Protein AF-A0A3G1KWR3-F1 (afdb_monomer_lite)

Structure (mmCIF, N/CA/C/O backbone):
data_AF-A0A3G1KWR3-F1
#
_entry.id   AF-A0A3G1KWR3-F1
#
loop_
_atom_site.group_PDB
_atom_site.id
_atom_site.type_symbol
_atom_site.label_atom_id
_atom_site.label_alt_id
_atom_site.label_comp_id
_atom_site.label_asym_id
_atom_site.label_entity_id
_atom_site.label_seq_id
_atom_site.pdbx_PDB_ins_code
_atom_site.Cartn_x
_atom_site.Cartn_y
_atom_site.Cartn_z
_atom_site.occupancy
_atom_site.B_iso_or_equiv
_atom_site.auth_seq_id
_atom_site.auth_comp_id
_atom_site.auth_asym_id
_atom_site.auth_atom_id
_atom_site.pdbx_PDB_model_num
ATOM 1 N N . MET A 1 1 ? -18.107 -14.202 -26.635 1.00 48.69 1 MET A N 1
ATOM 2 C CA . MET A 1 1 ? -17.706 -13.719 -25.295 1.00 48.69 1 MET A CA 1
ATOM 3 C C . MET A 1 1 ? -16.213 -13.973 -25.150 1.00 48.69 1 MET A C 1
ATOM 5 O O . MET A 1 1 ? -15.773 -14.964 -25.726 1.00 48.69 1 MET A O 1
ATOM 9 N N . PRO A 1 2 ? -15.434 -13.102 -24.487 1.00 59.47 2 PRO A N 1
ATOM 10 C CA . PRO A 1 2 ? -13.998 -13.319 -24.321 1.00 59.47 2 PRO A CA 1
ATOM 11 C C . PRO A 1 2 ? -13.762 -14.630 -23.560 1.00 59.47 2 PRO A C 1
ATOM 13 O O . PRO A 1 2 ? -14.454 -14.904 -22.580 1.00 59.47 2 PRO A O 1
ATOM 16 N N . ASN A 1 3 ? -12.827 -15.462 -24.021 1.00 69.94 3 ASN A N 1
ATOM 17 C CA . ASN A 1 3 ? -12.466 -16.684 -23.312 1.00 69.94 3 ASN A CA 1
ATOM 18 C C . ASN A 1 3 ? -11.547 -16.328 -22.136 1.00 69.94 3 ASN A C 1
ATOM 20 O O . ASN A 1 3 ? -10.345 -16.163 -22.312 1.00 69.94 3 ASN A O 1
ATOM 24 N N . HIS A 1 4 ? -12.113 -16.209 -20.935 1.00 76.38 4 HIS A N 1
ATOM 25 C CA . HIS A 1 4 ? -11.345 -15.863 -19.734 1.00 76.38 4 HIS A CA 1
ATOM 26 C C . HIS A 1 4 ? -10.361 -16.970 -19.315 1.00 76.38 4 HIS A C 1
ATOM 28 O O . HIS A 1 4 ? -9.487 -16.707 -18.498 1.00 76.38 4 HIS A O 1
ATOM 34 N N . ALA A 1 5 ? -10.474 -18.183 -19.877 1.00 77.25 5 ALA A N 1
ATOM 35 C CA . ALA A 1 5 ? -9.588 -19.305 -19.571 1.00 77.25 5 ALA A CA 1
ATOM 36 C C . ALA A 1 5 ? -8.274 -19.315 -20.373 1.00 77.25 5 ALA A C 1
ATOM 38 O O . ALA A 1 5 ? -7.360 -20.060 -20.036 1.00 77.25 5 ALA A O 1
ATOM 39 N N . ALA A 1 6 ? -8.171 -18.514 -21.437 1.00 83.12 6 ALA A N 1
ATOM 40 C CA . ALA A 1 6 ? -6.969 -18.428 -22.263 1.00 83.12 6 ALA A CA 1
ATOM 41 C C . ALA A 1 6 ? -6.861 -17.032 -22.884 1.00 83.12 6 ALA A C 1
ATOM 43 O O . ALA A 1 6 ? -7.106 -16.838 -24.072 1.00 83.12 6 ALA A O 1
ATOM 44 N N . VAL A 1 7 ? -6.538 -16.044 -22.053 1.00 87.62 7 VAL A N 1
ATOM 45 C CA . VAL A 1 7 ? -6.366 -14.655 -22.486 1.00 87.62 7 VAL A CA 1
ATOM 46 C C . VAL A 1 7 ? -4.967 -14.460 -23.055 1.00 87.62 7 VAL A C 1
ATOM 48 O O . VAL A 1 7 ? -3.980 -14.894 -22.460 1.00 87.62 7 VAL A O 1
ATOM 51 N N . LYS A 1 8 ? -4.882 -13.785 -24.203 1.00 90.62 8 LYS A N 1
ATOM 52 C CA . LYS A 1 8 ? -3.642 -13.560 -24.944 1.00 90.62 8 LYS A CA 1
ATOM 53 C C . LYS A 1 8 ? -3.544 -12.103 -25.420 1.00 90.62 8 LYS A C 1
ATOM 55 O O . LYS A 1 8 ? -4.587 -11.499 -25.680 1.00 90.62 8 LYS A O 1
ATOM 60 N N . PRO A 1 9 ? -2.335 -11.517 -25.532 1.00 88.62 9 PRO A N 1
ATOM 61 C CA . PRO A 1 9 ? -2.172 -10.191 -26.122 1.00 88.62 9 PRO A CA 1
ATOM 62 C C . PRO A 1 9 ? -2.720 -10.108 -27.552 1.00 88.62 9 PRO A C 1
ATOM 64 O O . PRO A 1 9 ? -2.692 -11.095 -28.287 1.00 88.62 9 PRO A O 1
ATOM 67 N N . TYR A 1 10 ? -3.2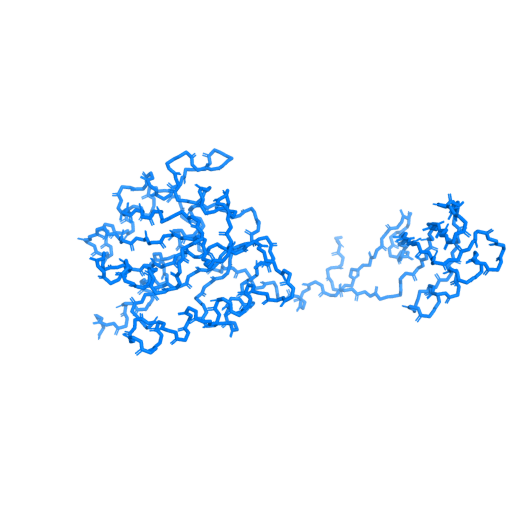09 -8.924 -27.916 1.00 88.81 10 TYR A N 1
ATOM 68 C CA . TYR A 1 10 ? -3.853 -8.622 -29.193 1.00 88.81 10 TYR A CA 1
ATOM 69 C C . TYR A 1 10 ? -3.135 -7.447 -29.866 1.00 88.81 10 TYR A C 1
ATOM 71 O O . TYR A 1 10 ? -2.958 -6.403 -29.232 1.00 88.81 10 TYR A O 1
ATOM 79 N N . GLY A 1 11 ? -2.768 -7.604 -31.139 1.00 85.50 11 GLY A N 1
ATOM 80 C CA . GLY A 1 11 ? -2.323 -6.511 -32.009 1.00 85.50 11 GLY A CA 1
ATOM 81 C C . GLY A 1 11 ? -3.384 -6.121 -33.033 1.00 85.50 11 GLY A C 1
ATOM 82 O O . GLY A 1 11 ? -3.973 -5.048 -32.936 1.00 85.50 11 GLY A O 1
ATOM 83 N N . ASP A 1 12 ? -3.634 -7.017 -33.988 1.00 82.38 12 ASP A N 1
ATOM 84 C CA . ASP A 1 12 ? -4.498 -6.791 -35.155 1.00 82.38 12 ASP A CA 1
ATOM 85 C C . ASP A 1 12 ? -5.570 -7.879 -35.324 1.00 82.38 12 ASP A C 1
ATOM 87 O O . ASP A 1 12 ? -6.648 -7.620 -35.859 1.00 82.38 12 ASP A O 1
ATOM 91 N N . THR A 1 13 ? -5.287 -9.118 -34.907 1.00 84.25 13 THR A N 1
ATOM 92 C CA . THR A 1 13 ? -6.213 -10.258 -35.009 1.00 84.25 13 THR A CA 1
ATOM 93 C C . THR A 1 13 ? -6.407 -10.911 -33.645 1.00 84.25 13 THR A C 1
ATOM 95 O O . THR A 1 13 ? -5.480 -10.994 -32.844 1.00 84.25 13 THR A O 1
ATOM 98 N N . MET A 1 14 ? -7.623 -11.394 -33.370 1.00 82.19 14 MET A N 1
ATOM 99 C CA . MET A 1 14 ? -7.920 -12.108 -32.125 1.00 82.19 14 MET A CA 1
ATOM 100 C C . MET A 1 14 ? -6.918 -13.256 -31.909 1.00 82.19 14 MET A C 1
ATOM 102 O O . MET A 1 14 ? -6.689 -14.050 -32.821 1.00 82.19 14 MET A O 1
ATOM 106 N N . ASP A 1 15 ? -6.330 -13.320 -30.713 1.00 82.19 15 ASP A N 1
ATOM 107 C CA . ASP A 1 15 ? -5.348 -14.328 -30.278 1.00 82.19 15 ASP A CA 1
ATOM 108 C C . ASP A 1 15 ? -4.018 -14.368 -31.068 1.00 82.19 15 ASP A C 1
ATOM 110 O O . ASP A 1 15 ? -3.256 -15.342 -30.982 1.00 82.19 15 ASP A O 1
ATOM 114 N N . ASP A 1 16 ? -3.676 -13.294 -31.793 1.00 87.81 16 ASP A N 1
ATOM 115 C CA . ASP A 1 16 ? -2.405 -13.191 -32.527 1.00 87.81 16 ASP A CA 1
ATOM 116 C C . ASP A 1 16 ? -1.160 -13.167 -31.619 1.00 87.81 16 ASP A C 1
ATOM 118 O O . ASP A 1 16 ? -0.061 -13.514 -32.063 1.00 87.81 16 ASP A O 1
ATOM 122 N N . GLY A 1 17 ? -1.328 -12.841 -30.332 1.00 91.25 17 GLY A N 1
ATOM 123 C CA . GLY A 1 17 ? -0.253 -12.794 -29.348 1.00 91.25 17 GLY A CA 1
ATOM 124 C C . GLY A 1 17 ? 0.689 -11.614 -29.516 1.00 91.25 17 GLY A C 1
ATOM 125 O O . GLY A 1 17 ? 1.759 -11.627 -28.909 1.00 91.25 17 GLY A O 1
ATOM 126 N N . MET A 1 18 ? 0.346 -10.627 -30.339 1.00 95.31 18 MET A N 1
ATOM 127 C CA . MET A 1 18 ? 1.258 -9.544 -30.665 1.00 95.31 18 MET A CA 1
ATOM 128 C C . MET A 1 18 ? 1.501 -8.651 -29.444 1.00 95.31 18 MET A C 1
ATOM 130 O O . MET A 1 18 ? 0.569 -8.193 -28.785 1.00 95.31 18 MET A O 1
ATOM 134 N N . ILE A 1 19 ? 2.773 -8.394 -29.149 1.00 95.06 19 ILE A N 1
ATOM 135 C CA . ILE A 1 19 ? 3.209 -7.489 -28.087 1.00 95.06 19 ILE A CA 1
ATOM 136 C C . ILE A 1 19 ? 4.271 -6.528 -28.606 1.00 95.06 19 ILE A C 1
ATOM 138 O O . ILE A 1 19 ? 5.086 -6.875 -29.462 1.00 95.06 19 ILE A O 1
ATOM 142 N N . GLN A 1 20 ? 4.285 -5.326 -28.037 1.00 96.06 20 GLN A N 1
ATOM 143 C CA . GLN A 1 20 ? 5.346 -4.350 -28.234 1.00 96.06 20 GLN A CA 1
ATOM 144 C C . GLN A 1 20 ? 6.229 -4.314 -26.989 1.00 96.06 20 GLN A C 1
ATOM 146 O O . GLN A 1 20 ? 5.745 -4.098 -25.878 1.00 96.06 20 GLN A O 1
ATOM 151 N N . ILE A 1 21 ? 7.536 -4.455 -27.179 1.00 96.19 21 ILE A N 1
ATOM 152 C CA . ILE A 1 21 ? 8.529 -4.316 -26.117 1.00 96.19 21 ILE A CA 1
ATOM 153 C C . ILE A 1 21 ? 9.508 -3.227 -26.523 1.00 96.19 21 ILE A C 1
ATOM 155 O O . ILE A 1 21 ? 10.015 -3.221 -27.644 1.00 96.19 21 ILE A O 1
ATOM 159 N N . SER A 1 22 ? 9.799 -2.315 -25.601 1.00 97.19 22 SER A N 1
ATOM 160 C CA . SER A 1 22 ? 10.841 -1.315 -25.794 1.00 97.19 22 SER A CA 1
ATOM 161 C C . SER A 1 22 ? 11.898 -1.392 -24.707 1.00 97.19 22 SER A C 1
ATOM 163 O O . SER A 1 22 ? 11.559 -1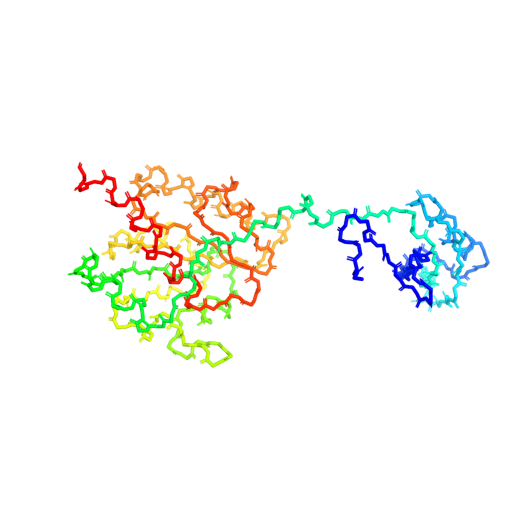.555 -23.535 1.00 97.19 22 SER A O 1
ATOM 165 N N . PHE A 1 23 ? 13.162 -1.249 -25.084 1.00 97.81 23 PHE A N 1
ATOM 166 C CA . PHE A 1 23 ? 14.290 -1.331 -24.159 1.00 97.81 23 PHE A CA 1
ATOM 167 C C . PHE A 1 23 ? 15.529 -0.640 -24.729 1.00 97.81 23 PHE A C 1
ATOM 169 O O . PHE A 1 23 ? 15.617 -0.369 -25.926 1.00 97.81 23 PHE A O 1
ATOM 176 N N . THR A 1 24 ? 16.505 -0.395 -23.859 1.00 97.62 24 THR A N 1
ATOM 177 C CA . THR A 1 24 ? 17.804 0.184 -24.213 1.00 97.62 24 THR A CA 1
ATOM 178 C C . THR A 1 24 ? 18.902 -0.849 -23.993 1.00 97.62 24 THR A C 1
ATOM 180 O O . THR A 1 24 ? 18.896 -1.556 -22.985 1.00 97.62 24 THR A O 1
ATOM 183 N N . LEU A 1 25 ? 19.862 -0.924 -24.914 1.00 97.12 25 LEU A N 1
ATOM 184 C CA . LEU A 1 25 ? 21.090 -1.695 -24.741 1.00 97.12 25 LEU A CA 1
ATOM 185 C C . LEU A 1 25 ? 22.279 -0.747 -24.517 1.00 97.12 25 LEU A C 1
ATOM 187 O O . LEU A 1 25 ? 22.362 0.279 -25.196 1.00 97.12 25 LEU A O 1
ATOM 191 N N . PRO A 1 26 ? 23.218 -1.084 -23.612 1.00 96.62 26 PRO A N 1
ATOM 192 C CA . PRO A 1 26 ? 24.439 -0.313 -23.372 1.00 96.62 26 PRO A CA 1
ATOM 193 C C . PRO A 1 26 ? 25.494 -0.594 -24.456 1.00 96.62 26 PRO A C 1
ATOM 195 O O . PRO A 1 26 ? 26.611 -1.020 -24.168 1.00 96.62 26 PRO A O 1
ATOM 198 N N . VAL A 1 27 ? 25.103 -0.431 -25.721 1.00 96.00 27 VAL A N 1
ATOM 199 C CA . VAL A 1 27 ? 25.975 -0.537 -26.894 1.00 96.00 27 VAL A CA 1
ATOM 200 C C . VAL A 1 27 ? 25.618 0.553 -27.913 1.00 96.00 27 VAL A C 1
ATOM 202 O O . VAL A 1 27 ? 24.443 0.930 -27.992 1.00 96.00 27 VAL A O 1
ATOM 205 N N . PRO A 1 28 ? 26.581 1.021 -28.731 1.00 97.00 28 PRO A N 1
ATOM 206 C CA . PRO A 1 28 ? 26.299 1.943 -29.829 1.00 97.00 28 PRO A CA 1
ATOM 207 C C . PRO A 1 28 ? 25.311 1.346 -30.840 1.00 97.00 28 PRO A C 1
ATOM 209 O O . PRO A 1 28 ? 25.303 0.130 -31.083 1.00 97.00 28 PRO A O 1
ATOM 212 N N . LEU A 1 29 ? 24.512 2.203 -31.479 1.00 97.12 29 LEU A N 1
ATOM 213 C CA . LEU A 1 29 ? 23.570 1.770 -32.507 1.00 97.12 29 LEU A CA 1
ATOM 214 C C . LEU A 1 29 ? 24.308 1.240 -33.747 1.00 97.12 29 LEU A C 1
ATOM 216 O O . LEU A 1 29 ? 25.069 1.938 -34.410 1.00 97.12 29 LEU A O 1
ATOM 220 N N . SER A 1 30 ? 24.046 -0.015 -34.096 1.00 96.25 30 SER A N 1
ATOM 221 C CA . SER A 1 30 ? 24.621 -0.701 -35.248 1.00 96.25 30 SER A CA 1
ATOM 222 C C . SER A 1 30 ? 23.686 -1.802 -35.756 1.00 96.25 30 SER A C 1
ATOM 224 O O . SER A 1 30 ? 22.696 -2.164 -35.120 1.00 96.25 30 SER A O 1
ATOM 226 N N . ASN A 1 31 ? 24.002 -2.396 -36.907 1.00 96.88 31 ASN A N 1
ATOM 227 C CA . ASN A 1 31 ? 23.263 -3.576 -37.374 1.00 96.88 31 ASN A CA 1
ATOM 228 C C . ASN A 1 31 ? 23.446 -4.775 -36.429 1.00 96.88 31 ASN A C 1
ATOM 230 O O . ASN A 1 31 ? 22.510 -5.546 -36.233 1.00 96.88 31 ASN A O 1
ATOM 234 N N . ALA A 1 32 ? 24.620 -4.900 -35.800 1.00 97.00 32 ALA A N 1
ATOM 235 C CA . ALA A 1 32 ? 24.883 -5.949 -34.822 1.00 97.00 32 ALA A CA 1
ATOM 236 C C . ALA A 1 32 ? 24.037 -5.768 -33.555 1.00 97.00 32 ALA A C 1
ATOM 238 O O . ALA A 1 32 ? 23.509 -6.743 -33.030 1.00 97.00 32 ALA A O 1
ATOM 239 N N . SER A 1 33 ? 23.857 -4.532 -33.084 1.00 96.62 33 SER A N 1
ATOM 240 C CA . SER A 1 33 ? 23.034 -4.256 -31.905 1.00 96.62 33 SER A CA 1
ATOM 241 C C . SER A 1 33 ? 21.534 -4.414 -32.186 1.00 96.62 33 SER A C 1
ATOM 243 O O . SER A 1 33 ? 20.824 -4.941 -31.333 1.00 96.62 33 SER A O 1
ATOM 245 N N . LYS A 1 34 ? 21.059 -4.079 -33.398 1.00 97.44 34 LYS A N 1
ATOM 246 C CA . LYS A 1 34 ? 19.691 -4.403 -33.859 1.00 97.44 34 LYS A CA 1
ATOM 247 C C . LYS A 1 34 ? 19.440 -5.913 -33.877 1.00 97.44 34 LYS A C 1
ATOM 249 O O . LYS A 1 34 ? 18.427 -6.379 -33.363 1.00 97.44 34 LYS A O 1
ATOM 254 N N . GLU A 1 35 ? 20.372 -6.689 -34.426 1.00 97.81 35 GLU A N 1
ATOM 255 C CA . GLU A 1 35 ? 20.271 -8.153 -34.413 1.00 97.81 35 GLU A CA 1
ATOM 256 C C . GLU A 1 35 ? 20.370 -8.715 -32.986 1.00 97.81 35 GLU A C 1
ATOM 258 O O . GLU A 1 35 ? 19.629 -9.627 -32.627 1.00 97.81 35 GLU A O 1
ATOM 263 N N . GLY A 1 36 ? 21.212 -8.128 -32.134 1.00 97.62 36 GLY A N 1
ATOM 264 C CA . GLY A 1 36 ? 21.290 -8.460 -30.712 1.00 97.62 36 GLY A CA 1
ATOM 265 C C . GLY A 1 36 ? 19.965 -8.230 -29.979 1.00 97.62 36 GLY A C 1
ATOM 266 O O . GLY A 1 36 ? 19.515 -9.111 -29.249 1.00 97.62 36 GLY A O 1
ATOM 267 N N . ALA A 1 37 ? 19.301 -7.097 -30.226 1.00 97.44 37 ALA A N 1
ATOM 268 C CA . ALA A 1 37 ? 17.971 -6.790 -29.701 1.00 97.44 37 ALA A CA 1
ATOM 269 C C . ALA A 1 37 ? 16.932 -7.835 -30.147 1.00 97.44 37 ALA A C 1
ATOM 271 O O . ALA A 1 37 ? 16.161 -8.339 -29.328 1.00 97.44 37 ALA A O 1
ATOM 272 N N . ARG A 1 38 ? 16.964 -8.236 -31.424 1.00 97.94 38 ARG A N 1
ATOM 273 C CA . ARG A 1 38 ? 16.101 -9.293 -31.969 1.00 97.94 38 ARG A CA 1
ATOM 274 C C . ARG A 1 38 ? 16.358 -10.654 -31.308 1.00 97.94 38 ARG A C 1
ATOM 276 O O . ARG A 1 38 ? 15.417 -11.328 -30.892 1.00 97.94 38 ARG A O 1
ATOM 283 N N . GLN A 1 39 ? 17.621 -11.062 -31.181 1.00 97.50 39 GLN A N 1
ATOM 284 C CA . GLN A 1 39 ? 17.995 -12.330 -30.543 1.00 97.50 39 GLN A CA 1
ATOM 285 C C . GLN A 1 39 ? 17.682 -12.355 -29.048 1.00 97.50 39 GLN A C 1
ATOM 287 O O . GLN A 1 39 ? 17.354 -13.413 -28.513 1.00 97.50 39 GLN A O 1
ATOM 292 N N . LEU A 1 40 ? 17.763 -11.211 -28.367 1.00 97.44 40 LEU A N 1
ATOM 293 C CA . LEU A 1 40 ? 17.359 -11.101 -26.971 1.00 97.44 40 LEU A CA 1
ATOM 294 C C . LEU A 1 40 ? 15.876 -11.452 -26.807 1.00 97.44 40 LEU A C 1
ATOM 296 O O . LEU A 1 40 ? 15.545 -12.227 -25.917 1.00 97.44 40 LEU A O 1
ATOM 300 N N . MET A 1 41 ? 15.004 -10.972 -27.698 1.00 97.25 41 MET A N 1
ATOM 301 C CA . MET A 1 41 ? 13.577 -11.320 -27.657 1.00 97.25 41 MET A CA 1
ATOM 302 C C . MET A 1 41 ? 13.333 -12.817 -27.882 1.00 97.25 41 MET A C 1
ATOM 304 O O . MET A 1 41 ? 12.527 -13.410 -27.169 1.00 97.25 41 MET A O 1
ATOM 308 N N . LEU A 1 42 ? 14.081 -13.458 -28.792 1.00 96.44 42 LEU A N 1
ATOM 309 C CA . LEU A 1 42 ? 14.024 -14.919 -28.957 1.00 96.44 42 LEU A CA 1
ATOM 310 C C . LEU A 1 42 ? 14.416 -15.654 -27.667 1.00 96.44 42 LEU A C 1
ATOM 312 O O . LEU A 1 42 ? 13.776 -16.632 -27.290 1.00 96.44 42 LEU A O 1
ATOM 316 N N . LYS A 1 43 ? 15.456 -15.180 -26.969 1.00 96.44 43 LYS A N 1
ATOM 317 C CA . LYS A 1 43 ? 15.901 -15.754 -25.687 1.00 96.44 43 LYS A CA 1
ATOM 318 C C . LYS A 1 43 ? 14.894 -15.550 -24.554 1.00 96.44 43 LYS A C 1
ATOM 320 O O . LYS A 1 43 ? 14.890 -16.345 -23.622 1.00 96.44 43 LYS A O 1
ATOM 325 N N . LEU A 1 44 ? 14.041 -14.529 -24.645 1.00 94.69 44 LEU A N 1
ATO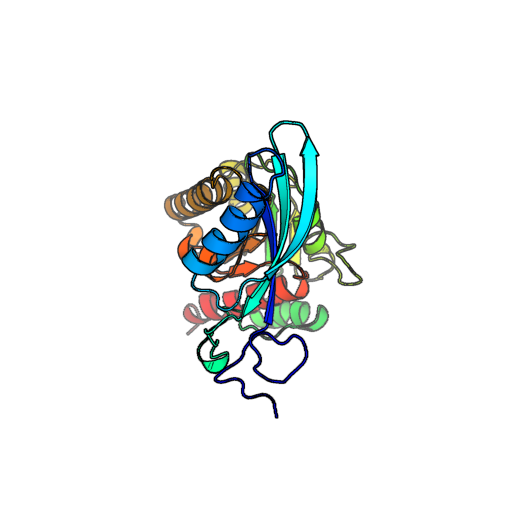M 326 C CA . LEU A 1 44 ? 12.898 -14.330 -23.748 1.00 94.69 44 LEU A CA 1
ATOM 327 C C . LEU A 1 44 ? 11.694 -15.226 -24.101 1.00 94.69 44 LEU A C 1
ATOM 329 O O . LEU A 1 44 ? 10.669 -15.143 -23.435 1.00 94.69 44 LEU A O 1
ATOM 333 N N . GLY A 1 45 ? 11.806 -16.082 -25.124 1.00 95.12 45 GLY A N 1
ATOM 334 C CA . GLY A 1 45 ? 10.763 -17.034 -25.523 1.00 95.12 45 GLY A CA 1
ATOM 335 C C . GLY A 1 45 ? 9.743 -16.490 -26.527 1.00 95.12 45 GLY A C 1
ATOM 336 O O . GLY A 1 45 ? 8.773 -17.178 -26.842 1.00 95.12 45 GLY A O 1
ATOM 337 N N . LEU A 1 46 ? 9.960 -15.282 -27.051 1.00 95.75 46 LEU A N 1
ATOM 338 C CA . LEU A 1 46 ? 9.053 -14.636 -28.000 1.00 95.75 46 LEU A CA 1
ATOM 339 C C . LEU A 1 46 ? 9.310 -15.113 -29.431 1.00 95.75 46 LEU A C 1
ATOM 341 O O . LEU A 1 46 ? 10.449 -15.394 -29.809 1.00 95.75 46 LEU A O 1
ATOM 345 N N . GLU A 1 47 ? 8.260 -15.176 -30.246 1.00 95.19 47 GLU A N 1
ATOM 346 C CA . GLU A 1 47 ? 8.355 -15.576 -31.653 1.00 95.19 47 GLU A CA 1
ATOM 347 C C . GLU A 1 47 ? 8.347 -14.381 -32.594 1.00 95.19 47 GLU A C 1
ATOM 349 O O . GLU A 1 47 ? 7.822 -13.317 -32.274 1.00 95.19 47 GLU A O 1
ATOM 354 N N . GLU A 1 48 ? 8.935 -14.583 -33.775 1.00 95.06 48 GLU A N 1
ATOM 355 C CA . GLU A 1 48 ? 8.940 -13.610 -34.871 1.00 95.06 48 GLU A CA 1
ATOM 356 C C . GLU A 1 48 ? 9.303 -12.165 -34.451 1.00 95.06 48 GLU A C 1
ATOM 358 O O . GLU A 1 48 ? 8.648 -11.222 -34.894 1.00 95.06 48 GLU A O 1
ATOM 363 N N . PRO A 1 49 ? 10.336 -11.939 -33.607 1.00 97.06 49 PRO A N 1
ATOM 364 C CA . PRO A 1 49 ? 10.671 -10.588 -33.194 1.00 97.06 49 PRO A CA 1
ATOM 365 C C . PRO A 1 49 ? 11.161 -9.755 -34.379 1.00 97.06 49 PRO A C 1
ATOM 367 O O . PRO A 1 49 ? 12.067 -10.160 -35.117 1.00 97.06 49 PRO A O 1
ATOM 370 N N . ALA A 1 50 ? 10.603 -8.558 -34.504 1.00 97.31 50 ALA A N 1
ATOM 371 C CA . ALA A 1 50 ? 10.917 -7.577 -35.526 1.00 97.31 50 ALA A CA 1
ATOM 372 C C . ALA A 1 50 ? 11.231 -6.230 -34.870 1.00 97.31 50 ALA A C 1
ATOM 374 O O . ALA A 1 50 ? 10.378 -5.613 -34.231 1.00 97.31 50 ALA A O 1
ATOM 375 N N . VAL A 1 51 ? 12.475 -5.769 -35.019 1.00 97.38 51 VAL A N 1
ATOM 376 C CA . VAL A 1 51 ? 12.880 -4.428 -34.578 1.00 97.38 51 VAL A CA 1
ATOM 377 C C . VAL A 1 51 ? 12.257 -3.416 -35.536 1.00 97.38 51 VAL A C 1
ATOM 379 O O . VAL A 1 51 ? 12.680 -3.316 -36.686 1.00 97.38 51 VAL A O 1
ATOM 382 N N . VAL A 1 52 ? 11.253 -2.677 -35.071 1.00 97.31 52 VAL A N 1
ATOM 383 C CA . VAL A 1 52 ? 10.527 -1.688 -35.887 1.00 97.31 52 VAL A CA 1
ATOM 384 C C . VAL A 1 52 ? 11.092 -0.282 -35.741 1.00 97.31 52 VAL A C 1
ATOM 386 O O . VAL A 1 52 ? 10.933 0.550 -36.630 1.00 97.31 52 VAL A O 1
ATOM 389 N N . HIS A 1 53 ? 11.774 -0.016 -34.629 1.00 97.69 53 HIS A N 1
ATOM 390 C CA . HIS A 1 53 ? 12.414 1.260 -34.368 1.00 97.69 53 HIS A CA 1
ATOM 391 C C . HIS A 1 53 ? 13.725 1.038 -33.625 1.00 97.69 53 HIS A C 1
ATOM 393 O O . HIS A 1 53 ? 13.826 0.154 -32.771 1.00 97.69 53 HIS A O 1
ATOM 399 N N . ALA A 1 54 ? 14.725 1.841 -33.966 1.00 97.19 54 ALA A N 1
ATOM 400 C CA . ALA A 1 54 ? 15.979 1.892 -33.245 1.00 97.19 54 ALA A CA 1
ATOM 401 C C . ALA A 1 54 ? 16.530 3.315 -33.292 1.00 97.19 54 ALA A C 1
ATOM 403 O O . ALA A 1 54 ? 16.582 3.912 -34.369 1.00 97.19 54 ALA A O 1
ATOM 404 N N . GLU A 1 55 ? 16.965 3.816 -32.145 1.00 97.38 55 GLU A N 1
ATOM 405 C CA . GLU A 1 55 ? 17.447 5.182 -31.969 1.00 97.38 55 GLU A CA 1
ATOM 406 C C . GLU A 1 55 ? 18.760 5.178 -31.186 1.00 97.38 55 GLU A C 1
ATOM 408 O O . GLU A 1 55 ? 18.964 4.369 -30.277 1.00 97.38 55 GLU A O 1
ATOM 413 N N . ASP A 1 56 ? 19.676 6.054 -31.583 1.00 96.56 56 ASP A N 1
ATOM 414 C CA . ASP A 1 56 ? 20.921 6.286 -30.863 1.00 96.56 56 ASP A CA 1
ATOM 415 C C . ASP A 1 56 ? 20.648 7.250 -29.700 1.00 96.56 56 ASP A C 1
ATOM 417 O O . ASP A 1 56 ? 20.123 8.341 -29.912 1.00 96.56 56 ASP A O 1
ATOM 421 N N . LEU A 1 57 ? 20.986 6.842 -28.475 1.00 94.12 57 LEU A N 1
ATOM 422 C CA . LEU A 1 57 ? 20.830 7.659 -27.267 1.00 94.12 57 LEU A CA 1
ATOM 423 C C . LEU A 1 57 ? 22.167 8.261 -26.792 1.00 94.12 57 LEU A C 1
ATOM 425 O O . LEU A 1 57 ? 22.235 8.825 -25.698 1.00 94.12 57 LEU A O 1
ATOM 429 N N . GLY A 1 58 ? 23.232 8.129 -27.586 1.00 88.94 58 GLY A N 1
ATOM 430 C CA . GLY A 1 58 ? 24.588 8.584 -27.289 1.00 88.94 58 GLY A CA 1
ATOM 431 C C . GLY A 1 58 ? 25.616 7.470 -27.500 1.00 88.94 58 GLY A C 1
ATOM 432 O O . GLY A 1 58 ? 25.263 6.311 -27.682 1.00 88.94 58 GLY A O 1
ATOM 433 N N . GLU A 1 59 ? 26.910 7.794 -27.398 1.00 83.25 59 GLU A N 1
ATOM 434 C CA . GLU A 1 59 ? 28.015 6.926 -27.862 1.00 83.25 59 GLU A CA 1
ATOM 435 C C . GLU A 1 59 ? 27.985 5.469 -27.365 1.00 83.25 59 GLU A C 1
ATOM 437 O O . GLU A 1 59 ? 28.533 4.592 -28.026 1.00 83.25 59 GLU A O 1
ATOM 442 N N . ILE A 1 60 ? 27.358 5.190 -26.219 1.00 94.38 60 ILE A N 1
ATOM 443 C CA . ILE A 1 60 ? 27.315 3.856 -25.607 1.00 94.38 60 ILE A CA 1
ATOM 444 C C . ILE A 1 60 ? 25.898 3.311 -25.381 1.00 94.38 60 ILE A C 1
ATOM 446 O O . ILE A 1 60 ? 25.771 2.262 -24.758 1.00 94.38 60 ILE A O 1
ATOM 450 N N . PHE A 1 61 ? 24.836 3.980 -25.842 1.00 97.12 61 PHE A N 1
ATOM 451 C CA . PHE A 1 61 ? 23.458 3.530 -25.613 1.00 97.12 61 PHE A CA 1
ATOM 452 C C . PHE A 1 61 ? 22.614 3.582 -26.879 1.00 97.12 61 PHE A C 1
ATOM 454 O O . PHE A 1 61 ? 22.631 4.551 -27.626 1.00 97.12 61 PHE A O 1
ATOM 461 N N . SER A 1 62 ? 21.787 2.559 -27.069 1.00 97.38 62 SER A N 1
ATOM 462 C CA . SER A 1 62 ? 20.828 2.504 -28.169 1.00 97.38 62 SER A CA 1
ATOM 463 C C . SER A 1 62 ? 19.478 1.980 -27.697 1.00 97.38 62 SER A C 1
ATOM 465 O O . SER A 1 62 ? 19.405 1.008 -26.943 1.00 97.38 62 SER A O 1
ATOM 467 N N . TYR A 1 63 ? 18.411 2.643 -28.126 1.00 98.00 63 TYR A N 1
ATOM 468 C CA . TYR A 1 63 ? 17.024 2.308 -27.824 1.00 98.00 63 TYR A CA 1
ATOM 469 C C . TYR A 1 63 ? 16.402 1.506 -28.961 1.00 98.00 63 TYR A C 1
ATOM 471 O O . TYR A 1 63 ? 16.705 1.745 -30.129 1.00 98.00 63 TYR A O 1
ATOM 479 N N . TYR A 1 64 ? 15.522 0.566 -28.625 1.00 98.25 64 TYR A N 1
ATOM 480 C CA . TYR A 1 64 ? 14.834 -0.299 -29.577 1.00 98.25 64 TYR A CA 1
ATOM 481 C C . TYR A 1 64 ? 13.361 -0.427 -29.218 1.00 98.25 64 TYR A C 1
ATOM 483 O O . TYR A 1 64 ? 13.009 -0.559 -28.045 1.00 98.25 64 TYR A O 1
ATOM 491 N N . VAL A 1 65 ? 12.517 -0.485 -30.246 1.00 98.31 65 VAL A N 1
ATOM 492 C CA . VAL A 1 65 ? 11.136 -0.965 -30.148 1.00 98.31 65 VAL A CA 1
ATOM 493 C C . VAL A 1 65 ? 11.018 -2.208 -31.016 1.00 98.31 65 VAL A C 1
ATOM 495 O O . VAL A 1 65 ? 11.386 -2.195 -32.196 1.00 98.31 65 VAL A O 1
ATOM 498 N N . VAL A 1 66 ? 10.523 -3.289 -30.424 1.00 97.88 66 VAL A N 1
ATOM 499 C CA . VAL A 1 66 ? 10.410 -4.604 -31.050 1.00 97.88 66 VAL A CA 1
ATOM 500 C C . VAL A 1 66 ? 8.974 -5.090 -30.929 1.00 97.88 66 VAL A C 1
ATOM 502 O O . VAL A 1 66 ? 8.414 -5.099 -29.833 1.00 97.88 66 VAL A O 1
ATOM 505 N N . TYR A 1 67 ? 8.395 -5.510 -32.049 1.00 97.19 67 TYR A N 1
ATOM 506 C CA . TYR A 1 67 ? 7.161 -6.289 -32.060 1.00 97.19 67 TYR A CA 1
ATOM 507 C C . TYR A 1 67 ? 7.510 -7.770 -32.074 1.00 97.19 67 TYR A C 1
ATOM 509 O O . TYR A 1 67 ? 8.428 -8.173 -32.785 1.00 97.19 67 TYR A O 1
ATOM 517 N N . ALA A 1 68 ? 6.813 -8.572 -31.281 1.00 96.44 68 ALA A N 1
ATOM 518 C CA . ALA A 1 68 ? 7.000 -10.016 -31.243 1.00 96.44 68 ALA A CA 1
ATOM 519 C C . ALA A 1 68 ? 5.700 -10.709 -30.826 1.00 96.44 68 ALA A C 1
ATOM 521 O O . ALA A 1 68 ? 4.799 -10.077 -30.277 1.00 96.44 68 ALA A O 1
ATOM 522 N N . LYS A 1 69 ? 5.615 -12.019 -31.049 1.00 95.06 69 LYS A N 1
ATOM 523 C CA . LYS A 1 69 ? 4.476 -12.838 -30.633 1.00 95.06 69 LYS A CA 1
ATOM 524 C C . LYS A 1 69 ? 4.763 -13.524 -29.299 1.00 95.06 69 LYS A C 1
ATOM 526 O O . LYS A 1 69 ? 5.724 -14.284 -29.165 1.00 95.06 69 LYS A O 1
ATOM 531 N N . CYS A 1 70 ? 3.907 -13.274 -28.315 1.00 93.12 70 CYS A N 1
ATOM 532 C CA . CYS A 1 70 ? 3.805 -14.058 -27.093 1.00 93.12 70 CYS A CA 1
ATOM 533 C C . CYS A 1 70 ? 3.081 -15.374 -27.401 1.00 93.12 70 CYS A C 1
ATOM 535 O O . CYS A 1 70 ? 2.014 -15.365 -28.018 1.00 93.12 70 CYS A O 1
ATOM 537 N N . LYS A 1 71 ? 3.638 -16.510 -26.972 1.00 90.25 71 LYS A N 1
ATOM 538 C CA . LYS A 1 71 ? 2.967 -17.815 -27.102 1.00 90.25 71 LYS A CA 1
ATOM 539 C C . LYS A 1 71 ? 2.028 -18.109 -25.943 1.00 90.25 71 LYS A C 1
ATOM 541 O O . LYS A 1 71 ? 1.038 -18.809 -26.128 1.00 90.25 71 LYS A O 1
ATOM 546 N N . GLU A 1 72 ? 2.360 -17.569 -24.778 1.00 90.50 72 GLU A N 1
ATOM 547 C CA . GLU A 1 72 ? 1.697 -17.886 -23.525 1.00 90.50 72 GLU A CA 1
ATOM 548 C C . GLU A 1 72 ? 0.306 -17.261 -23.449 1.00 90.50 72 GLU A C 1
ATOM 550 O O . GLU A 1 72 ? 0.041 -16.181 -23.987 1.00 90.50 72 GLU A O 1
ATOM 555 N N . THR A 1 73 ? -0.573 -17.953 -22.735 1.00 89.88 73 THR A N 1
ATOM 556 C CA . THR A 1 73 ? -1.922 -17.497 -22.408 1.00 89.88 73 THR A CA 1
ATOM 557 C C . THR A 1 73 ? -2.108 -17.489 -20.903 1.00 89.88 73 THR A C 1
ATOM 559 O O . THR A 1 73 ? -1.510 -18.298 -20.195 1.00 89.88 73 THR A O 1
ATOM 562 N N . VAL A 1 74 ? -2.982 -16.618 -20.419 1.00 88.50 74 VAL A N 1
ATOM 563 C CA . VAL A 1 74 ? -3.293 -16.490 -18.997 1.00 88.50 74 VAL A CA 1
ATOM 564 C C . VAL A 1 74 ? -4.741 -16.915 -18.749 1.00 88.50 74 VAL A C 1
ATOM 566 O O . VAL A 1 74 ? -5.659 -16.374 -19.365 1.00 88.50 74 VAL A O 1
ATOM 569 N N . ASP A 1 75 ? -4.949 -17.870 -17.840 1.00 86.69 75 ASP A N 1
ATOM 570 C CA . ASP A 1 75 ? -6.281 -18.231 -17.338 1.00 86.69 75 ASP A CA 1
ATOM 571 C C . ASP A 1 75 ? -6.661 -17.284 -16.197 1.00 86.69 75 ASP A C 1
ATOM 573 O O . ASP A 1 75 ? -6.201 -17.432 -15.063 1.00 86.69 75 ASP A O 1
ATOM 577 N N . LEU A 1 76 ? -7.516 -16.304 -16.488 1.00 81.69 76 LEU A N 1
ATOM 578 C CA . LEU A 1 76 ? -7.974 -15.339 -15.492 1.00 81.69 76 LEU A CA 1
ATOM 579 C C . LEU A 1 76 ? -8.837 -15.986 -14.400 1.00 81.69 76 LEU A C 1
ATOM 581 O O . LEU A 1 76 ? -8.956 -15.410 -13.324 1.00 81.69 76 LEU A O 1
ATOM 585 N N . ASN A 1 77 ? -9.415 -17.172 -14.628 1.00 81.88 77 ASN A N 1
ATOM 586 C CA . ASN A 1 77 ? -10.227 -17.856 -13.616 1.00 81.88 77 ASN A CA 1
ATOM 587 C C . ASN A 1 77 ? -9.373 -18.480 -12.505 1.00 81.88 77 ASN A C 1
ATOM 589 O O . ASN A 1 77 ? -9.883 -18.740 -11.416 1.00 81.88 77 ASN A O 1
ATOM 593 N N . GLN A 1 78 ? -8.091 -18.737 -12.775 1.00 77.31 78 GLN A N 1
ATOM 594 C CA . GLN A 1 78 ? -7.141 -19.256 -11.787 1.00 77.31 78 GLN A CA 1
ATOM 595 C C . GLN A 1 78 ? -6.424 -18.146 -11.020 1.00 77.31 78 GLN A C 1
ATOM 597 O O . GLN A 1 78 ? -5.799 -18.413 -9.993 1.00 77.31 78 GLN A O 1
ATOM 602 N N . ILE A 1 79 ? -6.523 -16.898 -11.484 1.00 72.44 79 ILE A N 1
ATOM 603 C CA . ILE A 1 79 ? -5.951 -15.759 -10.777 1.00 72.44 79 ILE A CA 1
ATOM 604 C C . ILE A 1 79 ? -6.861 -15.412 -9.605 1.00 72.44 79 ILE A C 1
ATOM 606 O O . ILE A 1 79 ? -7.919 -14.804 -9.759 1.00 72.44 79 ILE A O 1
ATOM 610 N N . VAL A 1 80 ? -6.413 -15.757 -8.403 1.00 59.56 80 VAL A N 1
ATOM 611 C CA . VAL A 1 80 ? -6.979 -15.195 -7.181 1.00 59.56 80 VAL A CA 1
ATOM 612 C C . VAL A 1 80 ? -6.310 -13.847 -6.969 1.00 59.56 80 VAL A C 1
ATOM 614 O O . VAL A 1 80 ? -5.161 -13.790 -6.550 1.00 59.56 80 VAL A O 1
ATOM 617 N N . VAL A 1 81 ? -7.016 -12.758 -7.267 1.00 61.47 81 VAL A N 1
ATOM 618 C CA . VAL A 1 81 ? -6.610 -11.432 -6.791 1.00 61.47 81 VAL A CA 1
ATOM 619 C C . VAL A 1 81 ? -7.043 -11.355 -5.325 1.00 61.47 81 VAL A C 1
ATOM 621 O O . VAL A 1 81 ? -8.248 -11.420 -5.056 1.00 61.47 81 VAL A O 1
ATOM 624 N N . PRO A 1 82 ? -6.115 -11.288 -4.352 1.00 54.50 82 PRO A N 1
ATOM 625 C CA . PRO A 1 82 ? -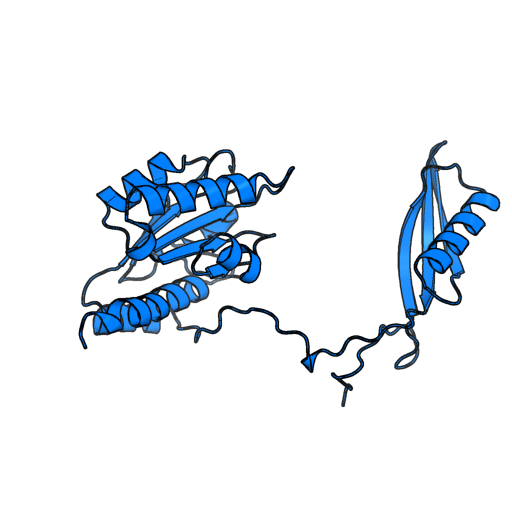6.471 -11.127 -2.953 1.00 54.50 82 PRO A CA 1
ATOM 626 C C . PRO A 1 82 ? -6.974 -9.697 -2.746 1.00 54.50 82 PRO A C 1
ATOM 628 O O . PRO A 1 82 ? -6.235 -8.790 -2.375 1.00 54.50 82 PRO A O 1
ATOM 631 N N . GLU A 1 83 ? -8.246 -9.479 -3.049 1.00 61.94 83 GLU A N 1
ATOM 632 C CA . GLU A 1 83 ? -8.954 -8.265 -2.675 1.00 61.94 83 GLU A CA 1
ATOM 633 C C . GLU A 1 83 ? -9.426 -8.385 -1.229 1.00 61.94 83 GLU A C 1
ATOM 635 O O . GLU A 1 83 ? -9.763 -9.469 -0.740 1.00 61.94 83 GLU A O 1
ATOM 640 N N . VAL A 1 84 ? -9.481 -7.251 -0.538 1.00 63.88 84 VAL A N 1
ATOM 641 C CA . VAL A 1 84 ? -10.104 -7.173 0.780 1.00 63.88 84 VAL A CA 1
ATOM 642 C C . VAL A 1 84 ? -11.603 -7.449 0.594 1.00 63.88 84 VAL A C 1
ATOM 644 O O . VAL A 1 84 ? -12.364 -6.567 0.207 1.00 63.88 84 VAL A O 1
ATOM 647 N N . LYS A 1 85 ? -12.034 -8.696 0.825 1.00 65.50 85 LYS A N 1
ATOM 648 C CA . LYS A 1 85 ? -13.429 -9.143 0.658 1.00 65.50 85 LYS A CA 1
ATOM 649 C C . LYS A 1 85 ? -14.318 -8.623 1.789 1.00 65.50 85 LYS A C 1
ATOM 651 O O . LYS A 1 85 ? -14.733 -9.381 2.664 1.00 65.50 85 LYS A O 1
ATOM 656 N N . VAL A 1 86 ? -14.608 -7.330 1.779 1.00 77.62 86 VAL A N 1
ATOM 657 C CA . VAL A 1 86 ? -15.586 -6.703 2.674 1.00 77.62 86 VAL A CA 1
ATOM 658 C C . VAL A 1 86 ? -16.607 -5.927 1.866 1.00 77.62 86 VAL A C 1
ATOM 660 O O . VAL A 1 86 ? -16.285 -5.325 0.842 1.00 77.62 86 VAL A O 1
ATOM 663 N N . LYS A 1 87 ? -17.860 -5.942 2.334 1.00 89.12 87 LYS A N 1
ATOM 664 C CA . LYS A 1 87 ? -18.885 -5.061 1.776 1.00 89.12 87 LYS A CA 1
ATOM 665 C C . LYS A 1 87 ? -18.436 -3.628 2.049 1.00 89.12 87 LYS A C 1
ATOM 667 O O . LYS A 1 87 ? -18.226 -3.280 3.209 1.00 89.12 87 LYS A O 1
ATOM 672 N N . VAL A 1 88 ? -18.298 -2.820 1.004 1.00 92.12 88 VAL A N 1
ATOM 673 C CA . VAL A 1 88 ? -18.042 -1.387 1.162 1.00 92.12 88 VAL A CA 1
ATOM 674 C C . VAL A 1 88 ? -19.329 -0.744 1.657 1.00 92.12 88 VAL A C 1
ATOM 676 O O . VAL A 1 88 ? -20.365 -0.829 0.998 1.00 92.12 88 VAL A O 1
ATOM 679 N N . LEU A 1 89 ? -19.257 -0.190 2.857 1.00 93.31 89 LEU A N 1
ATOM 680 C CA . LEU A 1 89 ? -20.303 0.579 3.502 1.00 93.31 89 LEU A CA 1
ATOM 681 C C . LEU A 1 89 ? -20.067 2.055 3.211 1.00 93.31 89 LEU A C 1
ATOM 683 O O . LEU A 1 89 ? -18.922 2.509 3.187 1.00 93.31 89 LEU A O 1
ATOM 687 N N . ASP A 1 90 ? -21.136 2.816 3.021 1.00 94.00 90 ASP A N 1
ATOM 688 C CA . ASP A 1 90 ? -21.014 4.266 3.008 1.00 94.00 90 ASP A CA 1
ATOM 689 C C . ASP A 1 90 ? -20.732 4.822 4.418 1.00 94.00 90 ASP A C 1
ATOM 691 O O . ASP A 1 90 ? -20.762 4.121 5.432 1.00 94.00 90 ASP A O 1
ATOM 695 N N . LYS A 1 91 ? -20.446 6.123 4.493 1.00 93.94 91 LYS A N 1
ATOM 696 C CA . LYS A 1 91 ? -20.133 6.801 5.754 1.00 93.94 91 LYS A CA 1
ATOM 697 C C . LYS A 1 91 ? -21.221 6.623 6.825 1.00 93.94 91 LYS A C 1
ATOM 699 O O . LYS A 1 91 ? -20.897 6.391 7.987 1.00 93.94 91 LYS A O 1
ATOM 704 N N . HIS A 1 92 ? -22.491 6.762 6.448 1.00 95.62 92 HIS A N 1
ATOM 705 C CA . HIS A 1 92 ? -23.607 6.657 7.386 1.00 95.62 92 HIS A CA 1
ATOM 706 C C . HIS A 1 92 ? -23.802 5.214 7.846 1.00 95.62 92 HIS A C 1
ATOM 708 O O . HIS A 1 92 ? -24.051 4.982 9.027 1.00 95.62 92 HIS A O 1
ATOM 714 N N . GLU A 1 93 ? -23.646 4.251 6.938 1.00 96.81 93 GLU A N 1
ATOM 715 C CA . GLU A 1 93 ? -23.661 2.828 7.265 1.00 96.81 93 GLU A CA 1
ATOM 716 C C . GLU A 1 93 ? -22.537 2.467 8.250 1.00 96.81 93 GLU A C 1
ATOM 718 O O . GLU A 1 93 ? -22.792 1.734 9.203 1.00 96.81 93 GLU A O 1
ATOM 723 N N . VAL A 1 94 ? -21.321 3.005 8.080 1.00 96.75 94 VAL A N 1
ATOM 724 C CA . VAL A 1 94 ? -20.207 2.800 9.026 1.00 96.75 94 VAL A CA 1
ATOM 725 C C . VAL A 1 94 ? -20.523 3.392 10.401 1.00 96.75 94 VAL A C 1
ATOM 727 O O . VAL A 1 94 ? -20.369 2.698 11.406 1.00 96.75 94 VAL A O 1
ATOM 730 N N . ASP A 1 95 ? -20.980 4.647 10.462 1.00 96.94 95 ASP A N 1
ATOM 731 C CA . ASP A 1 95 ? -21.327 5.300 11.732 1.00 96.94 95 ASP A CA 1
ATOM 732 C C . ASP A 1 95 ? -22.431 4.517 12.469 1.00 96.94 95 ASP A C 1
ATOM 734 O O . ASP A 1 95 ? -22.304 4.212 13.658 1.00 96.94 95 ASP A O 1
ATOM 738 N N . GLN A 1 96 ? -23.483 4.105 11.752 1.00 96.62 96 GLN A N 1
ATOM 739 C CA . GLN A 1 96 ? -24.571 3.308 12.319 1.00 96.62 96 GLN A CA 1
ATOM 740 C C . GLN A 1 96 ? -24.077 1.942 12.809 1.00 96.62 96 GLN A C 1
ATOM 742 O O . GLN A 1 96 ? -24.439 1.508 13.903 1.00 96.62 96 GLN A O 1
ATOM 747 N N . PHE A 1 97 ? -23.209 1.280 12.040 1.00 95.75 97 PHE A N 1
ATOM 748 C CA . PHE A 1 97 ? -22.622 0.001 12.425 1.00 95.75 97 PHE A CA 1
ATOM 749 C C . PHE A 1 97 ? -21.854 0.117 13.746 1.00 95.75 97 PHE A C 1
ATOM 751 O O . PHE A 1 97 ? -22.032 -0.713 14.642 1.00 95.75 97 PHE A O 1
ATOM 758 N N . ILE A 1 98 ? -21.036 1.162 13.904 1.00 95.75 98 ILE A N 1
ATOM 759 C CA . ILE A 1 98 ? -20.260 1.381 15.129 1.00 95.75 98 ILE A CA 1
ATOM 760 C C . ILE A 1 98 ? -21.184 1.657 16.320 1.00 95.75 98 ILE A C 1
ATOM 762 O O . ILE A 1 98 ? -21.044 1.023 17.374 1.00 95.75 98 ILE A O 1
ATOM 766 N N . ALA A 1 99 ? -22.163 2.546 16.144 1.00 95.00 99 ALA A N 1
ATOM 767 C CA . ALA A 1 99 ? -23.141 2.879 17.176 1.00 95.00 99 ALA A CA 1
ATOM 768 C C . ALA A 1 99 ? -23.972 1.656 17.610 1.00 95.00 99 ALA A C 1
ATOM 770 O O . ALA A 1 99 ? -24.286 1.490 18.795 1.00 95.00 99 ALA A O 1
ATOM 771 N N . ASP A 1 100 ? -24.307 0.762 16.681 1.00 93.88 100 ASP A N 1
ATOM 772 C CA . ASP A 1 100 ? -25.117 -0.420 16.963 1.00 93.88 100 ASP A CA 1
ATOM 773 C C . ASP A 1 100 ? -24.333 -1.561 17.597 1.00 93.88 100 ASP A C 1
ATOM 775 O O . ASP A 1 100 ? -24.839 -2.190 18.529 1.00 93.88 100 ASP A O 1
ATOM 779 N N . LYS A 1 101 ? -23.111 -1.814 17.127 1.00 93.56 101 LYS A N 1
ATOM 780 C CA . LYS A 1 101 ? -22.325 -2.990 17.518 1.00 93.56 101 LYS A CA 1
ATOM 781 C C . LYS A 1 101 ? -21.358 -2.718 18.659 1.00 93.56 101 LYS A C 1
ATOM 783 O O . LYS A 1 101 ? -21.225 -3.555 19.547 1.00 93.56 101 LYS A O 1
ATOM 788 N N . PHE A 1 102 ? -20.702 -1.560 18.661 1.00 92.56 102 PHE A N 1
ATOM 789 C CA . PHE A 1 102 ? -19.640 -1.255 19.623 1.00 92.56 102 PHE A CA 1
ATOM 790 C C . PHE A 1 102 ? -20.084 -0.306 20.736 1.00 92.56 102 PHE A C 1
ATOM 792 O O . PHE A 1 102 ? -19.456 -0.294 21.793 1.00 92.56 102 PHE A O 1
ATOM 799 N N . LYS A 1 103 ? -21.172 0.457 20.537 1.00 92.31 103 LYS A N 1
ATOM 800 C CA . LYS A 1 103 ? -21.769 1.366 21.545 1.00 92.31 103 LYS A CA 1
ATOM 801 C C . LYS A 1 103 ? -20.800 2.431 22.085 1.00 92.31 103 LYS A C 1
ATOM 803 O O . LYS A 1 103 ? -21.037 3.015 23.141 1.00 92.31 103 LYS A O 1
ATOM 808 N N . ARG A 1 104 ? -19.713 2.687 21.359 1.00 95.12 104 ARG A N 1
ATOM 809 C CA . ARG A 1 104 ? -18.722 3.734 21.611 1.00 95.12 104 ARG A CA 1
ATOM 810 C C . ARG A 1 104 ? -18.001 4.069 20.313 1.00 95.12 104 ARG A C 1
ATOM 812 O O . ARG A 1 104 ? -17.923 3.221 19.424 1.00 95.12 104 ARG A O 1
ATOM 819 N N . LYS A 1 105 ? -17.382 5.248 20.271 1.00 97.12 105 LYS A N 1
ATOM 820 C CA . LYS A 1 105 ? -16.499 5.629 19.170 1.00 97.12 105 LYS A CA 1
ATOM 821 C C . LYS A 1 105 ? -15.276 4.720 19.091 1.00 97.12 105 LYS A C 1
ATOM 823 O O . LYS A 1 105 ? -14.777 4.256 20.125 1.00 97.12 105 LYS A O 1
ATOM 828 N N . LEU A 1 106 ? -14.796 4.502 17.872 1.00 97.56 106 LEU A N 1
ATOM 829 C CA . LEU A 1 106 ? -13.545 3.800 17.607 1.00 97.56 106 LEU A CA 1
ATOM 830 C C . LEU A 1 106 ? -12.380 4.782 17.560 1.00 97.56 106 LEU A C 1
ATOM 832 O O . LEU A 1 106 ? -12.499 5.856 16.974 1.00 97.56 106 LEU A O 1
ATOM 836 N N . ASN A 1 107 ? -11.246 4.403 18.139 1.00 98.25 107 ASN A N 1
ATOM 837 C CA . ASN A 1 107 ? -10.027 5.206 18.096 1.00 98.25 107 ASN A CA 1
ATOM 838 C C . ASN A 1 107 ? -9.085 4.632 17.036 1.00 98.25 107 ASN A C 1
ATOM 840 O O . ASN A 1 107 ? -8.658 3.484 17.146 1.00 98.25 107 ASN A O 1
ATOM 844 N N . ILE A 1 108 ? -8.758 5.416 16.010 1.00 98.44 108 ILE A N 1
ATOM 845 C CA . ILE A 1 108 ? -7.921 4.977 14.887 1.00 98.44 108 ILE A CA 1
ATOM 846 C C . ILE A 1 108 ? -6.688 5.869 14.812 1.00 98.44 108 ILE A C 1
ATOM 848 O O . ILE A 1 108 ? -6.808 7.084 14.670 1.00 98.44 108 ILE A O 1
ATOM 852 N N . VAL A 1 109 ? -5.502 5.270 14.890 1.00 98.62 109 VAL A N 1
ATOM 853 C CA . VAL A 1 109 ? -4.219 5.983 14.800 1.00 98.62 109 VAL A CA 1
ATOM 854 C C . VAL A 1 109 ? -3.625 5.774 13.413 1.00 98.62 109 VAL A C 1
ATOM 856 O O . VAL A 1 109 ? -3.492 4.638 12.976 1.00 98.62 109 VAL A O 1
ATOM 859 N N . GLY A 1 110 ? -3.260 6.852 12.721 1.00 98.31 110 GLY A N 1
ATOM 860 C CA . GLY A 1 110 ? -2.647 6.809 11.392 1.00 98.31 110 GLY A CA 1
ATOM 861 C C . GLY A 1 110 ? -1.266 7.455 11.373 1.00 98.31 110 GLY A C 1
ATOM 862 O O . GLY A 1 110 ? -1.084 8.493 12.005 1.00 98.31 110 GLY A O 1
ATOM 863 N N . ALA A 1 111 ? -0.299 6.871 10.663 1.00 98.19 111 ALA A N 1
ATOM 864 C CA . ALA A 1 111 ? 1.046 7.440 10.529 1.00 98.19 111 ALA A CA 1
ATOM 865 C C . ALA A 1 111 ? 1.788 6.943 9.277 1.00 98.19 111 ALA A C 1
ATOM 867 O O . ALA A 1 111 ? 1.593 5.810 8.831 1.00 98.19 111 ALA A O 1
ATOM 868 N N . CYS A 1 112 ? 2.719 7.748 8.764 1.00 97.75 112 CYS A N 1
ATOM 869 C CA . CYS A 1 112 ? 3.854 7.243 7.989 1.00 97.75 112 CYS A CA 1
ATOM 870 C C . CYS A 1 112 ? 5.032 7.031 8.942 1.00 97.75 112 CYS A C 1
ATOM 872 O O . CYS A 1 112 ? 5.396 7.944 9.688 1.00 97.75 112 CYS A O 1
ATOM 874 N N . ILE A 1 113 ? 5.611 5.830 8.931 1.00 97.12 113 ILE A N 1
ATOM 875 C CA . ILE A 1 113 ? 6.597 5.437 9.945 1.00 97.12 113 ILE A CA 1
ATOM 876 C C . ILE A 1 113 ? 8.048 5.574 9.485 1.00 97.12 113 ILE A C 1
ATOM 878 O O . ILE A 1 113 ? 8.372 5.475 8.297 1.00 97.12 113 ILE A O 1
ATOM 882 N N . GLU A 1 114 ? 8.922 5.723 10.475 1.00 96.38 114 GLU A N 1
ATOM 883 C CA . GLU A 1 114 ? 10.379 5.733 10.363 1.00 96.38 114 GLU A CA 1
ATOM 884 C C . GLU A 1 114 ? 10.896 6.872 9.471 1.00 96.38 114 GLU A C 1
ATOM 886 O O . GLU A 1 114 ? 10.752 8.041 9.808 1.00 96.38 114 GLU A O 1
ATOM 891 N N . SER A 1 115 ? 11.535 6.570 8.341 1.00 93.06 115 SER A N 1
ATOM 892 C CA . SER A 1 115 ? 12.117 7.596 7.463 1.00 93.06 115 SER A CA 1
ATOM 893 C C . SER A 1 115 ? 11.148 8.128 6.403 1.00 93.06 115 SER A C 1
ATOM 895 O O . SER A 1 115 ? 11.521 9.022 5.642 1.00 93.06 115 SER A O 1
ATOM 897 N N . ASP A 1 116 ? 9.917 7.611 6.337 1.00 93.06 116 ASP A N 1
ATOM 898 C CA . ASP A 1 116 ? 8.969 7.963 5.282 1.00 93.06 116 ASP A CA 1
ATOM 899 C C . ASP A 1 116 ? 8.241 9.291 5.568 1.00 93.06 116 ASP A C 1
ATOM 901 O O . ASP A 1 116 ? 7.486 9.419 6.534 1.00 93.06 116 ASP A O 1
ATOM 905 N N . ALA A 1 117 ? 8.464 10.281 4.699 1.00 94.94 117 ALA A N 1
ATOM 906 C CA . ALA A 1 117 ? 7.868 11.615 4.781 1.00 94.94 117 ALA A CA 1
ATOM 907 C C . ALA A 1 117 ? 6.604 11.799 3.911 1.00 94.94 117 ALA A C 1
ATOM 909 O O . ALA A 1 117 ? 6.044 12.894 3.857 1.00 94.94 117 ALA A O 1
ATOM 910 N N . HIS A 1 118 ? 6.148 10.768 3.193 1.00 96.00 118 HIS A N 1
ATOM 911 C CA . HIS A 1 118 ? 5.080 10.903 2.199 1.00 96.00 118 HIS A CA 1
ATOM 912 C C . HIS A 1 118 ? 3.691 10.758 2.833 1.00 96.00 118 HIS A C 1
ATOM 914 O O . HIS A 1 118 ? 3.139 9.660 2.900 1.00 96.00 118 HIS A O 1
ATOM 920 N N . THR A 1 119 ? 3.088 11.870 3.262 1.00 95.75 119 THR A N 1
ATOM 921 C CA . THR A 1 119 ? 1.791 11.845 3.966 1.00 95.75 119 THR A CA 1
ATOM 922 C C . THR A 1 119 ? 0.565 11.834 3.061 1.00 95.75 119 THR A C 1
ATOM 924 O O . THR A 1 119 ? -0.510 11.472 3.517 1.00 95.75 119 THR A O 1
ATOM 927 N N . VAL A 1 120 ? 0.690 12.174 1.772 1.00 94.50 120 VAL A N 1
ATOM 928 C CA . VAL A 1 120 ? -0.471 12.368 0.874 1.00 94.50 120 VAL A CA 1
ATOM 929 C C . VAL A 1 120 ? -1.442 11.180 0.894 1.00 94.50 120 VAL A C 1
ATOM 931 O O . VAL A 1 120 ? -2.655 11.380 0.887 1.00 94.50 120 VAL A O 1
ATOM 934 N N . GLY A 1 121 ? -0.917 9.952 0.945 1.00 93.88 121 GLY A N 1
ATOM 935 C CA . GLY A 1 121 ? -1.729 8.738 1.019 1.00 93.88 121 GLY A CA 1
ATOM 936 C C . GLY A 1 121 ? -2.492 8.603 2.338 1.00 93.88 121 GLY A C 1
ATOM 937 O O . GLY A 1 121 ? -3.701 8.394 2.317 1.00 93.88 121 GLY A O 1
ATOM 938 N N . ILE A 1 122 ? -1.818 8.759 3.484 1.00 96.12 122 ILE A N 1
ATOM 939 C CA . ILE A 1 122 ? -2.483 8.659 4.792 1.00 96.12 122 ILE A CA 1
ATOM 940 C C . ILE A 1 122 ? -3.438 9.834 5.025 1.00 96.12 122 ILE A C 1
ATOM 942 O O . ILE A 1 122 ? -4.543 9.630 5.514 1.00 96.12 122 ILE A O 1
ATOM 946 N N . ASP A 1 123 ? -3.080 11.039 4.578 1.00 96.31 123 ASP A N 1
ATOM 947 C CA . ASP A 1 123 ? -3.912 12.241 4.656 1.00 96.31 123 ASP A CA 1
ATOM 948 C C . ASP A 1 123 ? -5.205 12.095 3.846 1.00 96.31 123 ASP A C 1
ATOM 950 O O . ASP A 1 123 ? -6.259 12.564 4.274 1.00 96.31 123 ASP A O 1
ATOM 954 N N . ALA A 1 124 ? -5.150 11.415 2.695 1.00 95.38 124 ALA A N 1
ATOM 955 C CA . ALA A 1 124 ? -6.325 11.106 1.883 1.00 95.38 124 ALA A CA 1
ATOM 956 C C . ALA A 1 124 ? -7.331 10.196 2.608 1.00 95.38 124 ALA A C 1
ATOM 958 O O . ALA A 1 124 ? -8.532 10.288 2.349 1.00 95.38 124 ALA A O 1
ATOM 959 N N . ILE A 1 125 ? -6.850 9.337 3.510 1.00 97.44 125 ILE A N 1
ATOM 960 C CA . ILE A 1 125 ? -7.679 8.428 4.306 1.00 97.44 125 ILE A CA 1
ATOM 961 C C . ILE A 1 125 ? -8.126 9.092 5.609 1.00 97.44 125 ILE A C 1
ATOM 963 O O . ILE A 1 125 ? -9.292 8.991 5.975 1.00 97.44 125 ILE A O 1
ATOM 967 N N . MET A 1 126 ? -7.231 9.786 6.308 1.00 97.44 126 MET A N 1
ATOM 968 C CA . MET A 1 126 ? -7.488 10.314 7.648 1.00 97.44 126 MET A CA 1
ATOM 969 C C . MET A 1 126 ? -8.243 11.645 7.617 1.00 97.44 126 MET A C 1
ATOM 971 O O . MET A 1 126 ? -9.251 11.787 8.307 1.00 97.44 126 MET A O 1
ATOM 975 N N . ASN A 1 127 ? -7.806 12.611 6.805 1.00 95.00 127 ASN A N 1
ATOM 976 C CA . ASN A 1 127 ? -8.212 14.009 6.970 1.00 95.00 127 ASN A CA 1
ATOM 977 C C . ASN A 1 127 ? -9.644 14.272 6.484 1.00 95.00 127 ASN A C 1
ATOM 979 O O . ASN A 1 127 ? -10.079 13.747 5.460 1.00 95.00 127 ASN A O 1
ATOM 983 N N . MET A 1 128 ? -10.349 15.206 7.126 1.00 93.88 128 MET A N 1
ATOM 984 C CA . MET A 1 128 ? -11.748 15.572 6.835 1.00 93.88 128 MET A CA 1
ATOM 985 C C . MET A 1 128 ? -12.051 15.817 5.345 1.00 93.88 128 MET A C 1
ATOM 987 O O . MET A 1 128 ? -13.144 15.516 4.858 1.00 93.88 128 MET A O 1
ATOM 991 N N . LYS A 1 129 ? -11.102 16.393 4.594 1.00 92.56 129 LYS A N 1
ATOM 992 C CA . LYS A 1 129 ? -11.268 16.651 3.154 1.00 92.56 129 LYS A CA 1
ATOM 993 C C . LYS A 1 129 ? -11.335 15.354 2.340 1.00 92.56 129 LYS A C 1
ATOM 995 O O . LYS A 1 129 ? -12.081 15.321 1.362 1.00 92.56 129 LYS A O 1
ATOM 1000 N N . GLY A 1 130 ? -10.580 14.341 2.760 1.00 92.31 130 GLY A N 1
ATOM 1001 C CA . GLY A 1 130 ? -10.329 13.102 2.039 1.00 92.31 130 GLY A CA 1
ATOM 1002 C C . GLY A 1 130 ? -9.778 13.331 0.630 1.00 92.31 130 GLY A C 1
ATOM 1003 O O . GLY A 1 130 ? -9.019 14.280 0.396 1.00 92.31 130 GLY A O 1
ATOM 1004 N N . PHE A 1 131 ? -10.162 12.479 -0.319 1.00 91.75 131 PHE A N 1
ATOM 1005 C CA . PHE A 1 131 ? -9.629 12.467 -1.680 1.00 91.75 131 PHE A CA 1
ATOM 1006 C C . PHE A 1 131 ? -10.705 12.128 -2.718 1.00 91.75 131 PHE A C 1
ATOM 1008 O O . PHE A 1 131 ? -11.580 11.306 -2.483 1.00 91.75 131 PHE A O 1
ATOM 1015 N N . ASN A 1 132 ? -10.643 12.777 -3.885 1.00 90.88 132 ASN A N 1
ATOM 1016 C CA . ASN A 1 132 ? -11.555 12.545 -5.015 1.00 90.88 132 ASN A CA 1
ATOM 1017 C C . ASN A 1 132 ? -13.064 12.626 -4.675 1.00 90.88 132 ASN A C 1
ATOM 1019 O O . ASN A 1 132 ? -13.873 11.886 -5.218 1.00 90.88 132 ASN A O 1
ATOM 1023 N N . GLY A 1 133 ? -13.455 13.510 -3.751 1.00 89.94 133 GLY A N 1
ATOM 1024 C CA . GLY A 1 133 ? -14.851 13.642 -3.307 1.00 89.94 133 GLY A CA 1
ATOM 1025 C C . GLY A 1 133 ? -15.259 12.677 -2.188 1.00 89.94 133 GLY A C 1
ATOM 1026 O O . GLY A 1 133 ? -16.295 12.895 -1.562 1.00 89.94 133 GLY A O 1
ATOM 1027 N N . HIS A 1 134 ? -14.418 11.695 -1.866 1.00 94.19 134 HIS A N 1
ATOM 1028 C CA . HIS A 1 134 ? -14.587 10.792 -0.733 1.00 94.19 134 HIS A CA 1
ATOM 1029 C C . HIS A 1 134 ? -14.003 11.439 0.521 1.00 94.19 134 HIS A C 1
ATOM 1031 O O . HIS A 1 134 ? -12.883 11.950 0.498 1.00 94.19 134 HIS A O 1
ATOM 1037 N N . LYS A 1 135 ? -14.771 11.474 1.611 1.00 95.75 135 LYS A N 1
ATOM 1038 C CA . LYS A 1 135 ? -14.366 12.122 2.866 1.00 95.75 135 LYS A CA 1
ATOM 1039 C C . LYS A 1 135 ? -13.485 11.194 3.698 1.00 95.75 135 LYS A C 1
ATOM 1041 O O . LYS A 1 135 ? -13.746 10.000 3.736 1.00 95.75 135 LYS A O 1
ATOM 1046 N N . GLY A 1 136 ? -12.490 11.746 4.393 1.00 97.06 136 GLY A N 1
ATOM 1047 C CA . GLY A 1 136 ? -11.630 10.964 5.283 1.00 97.06 136 GLY A CA 1
ATOM 1048 C C . GLY A 1 136 ? -12.297 10.580 6.605 1.00 97.06 136 GLY A C 1
ATOM 1049 O O . GLY A 1 136 ? -13.398 11.046 6.922 1.00 97.06 136 GLY A O 1
ATOM 1050 N N . LEU A 1 137 ? -11.603 9.749 7.385 1.00 97.75 137 LEU A N 1
ATOM 1051 C CA . LEU A 1 137 ? -12.064 9.173 8.651 1.00 97.75 137 LEU A CA 1
ATOM 1052 C C . LEU A 1 137 ? -12.413 10.223 9.711 1.00 97.75 137 LEU A C 1
ATOM 1054 O O . LEU A 1 137 ? -13.375 10.028 10.442 1.00 97.75 137 LEU A O 1
ATOM 1058 N N . GLU A 1 138 ? -11.731 11.372 9.746 1.00 97.12 138 GLU A N 1
ATOM 1059 C CA . GLU A 1 138 ? -12.094 12.505 10.618 1.00 97.12 138 GLU A CA 1
ATOM 1060 C C . GLU A 1 138 ? -13.529 13.006 10.398 1.00 97.12 138 GLU A C 1
ATOM 1062 O O . GLU A 1 138 ? -14.094 13.682 11.256 1.00 97.12 138 GLU A O 1
ATOM 1067 N N . SER A 1 139 ? -14.121 12.725 9.234 1.00 97.00 139 SER A N 1
ATOM 1068 C CA . SER A 1 139 ? -15.497 13.117 8.947 1.00 97.00 139 SER A CA 1
ATOM 1069 C C . SER A 1 139 ? -16.543 12.204 9.582 1.00 97.00 139 SER A C 1
ATOM 1071 O O . SER A 1 139 ? -17.689 12.636 9.710 1.00 97.00 139 SER A O 1
ATOM 1073 N N . PHE A 1 140 ? -16.191 10.966 9.927 1.00 97.69 140 PHE A N 1
ATOM 1074 C CA . PHE A 1 140 ? -17.097 9.949 10.459 1.00 97.69 140 PHE A CA 1
ATOM 1075 C C . PHE A 1 140 ? -17.418 10.288 11.915 1.00 97.69 140 PHE A C 1
ATOM 1077 O O . PHE A 1 140 ? -16.530 10.620 12.697 1.00 97.69 140 PHE A O 1
ATOM 1084 N N . HIS A 1 141 ? -18.697 10.263 12.284 1.00 97.06 141 HIS A N 1
ATOM 1085 C CA . HIS A 1 141 ? -19.123 10.712 13.608 1.00 97.06 141 HIS A CA 1
ATOM 1086 C C . HIS A 1 141 ? -18.659 9.770 14.720 1.00 97.06 141 HIS A C 1
ATOM 1088 O O . HIS A 1 141 ? -18.322 10.241 15.812 1.00 97.06 141 HIS A O 1
ATOM 1094 N N . GLU A 1 142 ? -18.607 8.469 14.439 1.00 97.56 142 GLU A N 1
ATOM 1095 C CA . GLU A 1 142 ? -18.283 7.424 15.410 1.00 97.56 142 GLU A CA 1
ATOM 1096 C C . GLU A 1 142 ? -16.809 6.985 15.367 1.00 97.56 142 GLU A C 1
ATOM 1098 O O . GLU A 1 142 ? -16.430 5.983 15.976 1.00 97.56 142 GLU A O 1
ATOM 1103 N N . ILE A 1 143 ? -15.948 7.754 14.693 1.00 98.19 143 ILE A N 1
ATOM 1104 C CA . ILE A 1 143 ? -14.508 7.498 14.605 1.00 98.19 143 ILE A CA 1
ATOM 1105 C C . ILE A 1 143 ? -13.732 8.709 15.125 1.00 98.19 143 ILE A C 1
ATOM 1107 O O . ILE A 1 143 ? -13.897 9.832 14.659 1.00 98.19 143 ILE A O 1
ATOM 1111 N N . ASN A 1 144 ? -12.830 8.467 16.072 1.00 98.38 144 ASN A N 1
ATOM 1112 C CA . ASN A 1 144 ? -11.789 9.410 16.451 1.00 98.38 144 ASN A CA 1
ATOM 1113 C C . ASN A 1 144 ? -10.522 9.065 15.657 1.00 98.38 144 ASN A C 1
ATOM 1115 O O . ASN A 1 144 ? -9.817 8.104 15.974 1.00 98.38 144 ASN A O 1
ATOM 1119 N N . ALA A 1 145 ? -10.259 9.835 14.604 1.00 98.00 145 ALA A N 1
ATOM 1120 C CA . ALA A 1 145 ? -9.091 9.666 13.749 1.00 98.00 145 ALA A CA 1
ATOM 1121 C C . ALA A 1 145 ? -7.922 10.524 14.260 1.00 98.00 145 ALA A C 1
ATOM 1123 O O . ALA A 1 145 ? -8.022 11.747 14.336 1.00 98.00 145 ALA A O 1
ATOM 1124 N N . TYR A 1 146 ? -6.806 9.881 14.600 1.00 98.31 146 TYR A N 1
ATOM 1125 C CA . TYR A 1 146 ? -5.589 10.518 15.097 1.00 98.31 146 TYR A CA 1
ATOM 1126 C C . TYR A 1 146 ? -4.467 10.355 14.073 1.00 98.31 146 TYR A C 1
ATOM 1128 O O . TYR A 1 146 ? -3.793 9.326 14.034 1.00 98.31 146 TYR A O 1
ATOM 1136 N N . ASN A 1 147 ? -4.277 11.362 13.224 1.00 97.81 147 ASN A N 1
ATOM 1137 C CA . ASN A 1 147 ? -3.193 11.382 12.245 1.00 97.81 147 ASN A CA 1
ATOM 1138 C C . ASN A 1 147 ? -1.907 11.925 12.893 1.00 97.81 147 ASN A C 1
ATOM 1140 O O . ASN A 1 147 ? -1.830 13.103 13.236 1.00 97.81 147 ASN A O 1
ATOM 1144 N N . LEU A 1 148 ? -0.908 11.062 13.082 1.00 97.88 148 LEU A N 1
ATOM 1145 C CA . LEU A 1 148 ? 0.398 11.413 13.651 1.00 97.88 148 LEU A CA 1
ATOM 1146 C C . LEU A 1 148 ? 1.348 12.030 12.611 1.00 97.88 148 LEU A C 1
ATOM 1148 O O . LEU A 1 148 ? 2.414 12.523 12.973 1.00 97.88 148 LEU A O 1
ATOM 1152 N N . GLY A 1 149 ? 0.966 12.031 11.331 1.00 96.56 149 GLY A N 1
ATOM 1153 C CA . GLY A 1 149 ? 1.756 12.600 10.248 1.00 96.56 149 GLY A CA 1
ATOM 1154 C C . GLY A 1 149 ? 2.851 11.660 9.751 1.00 96.56 149 GLY A C 1
ATOM 1155 O O . GLY A 1 149 ? 2.630 10.462 9.577 1.00 96.56 149 GLY A O 1
ATOM 1156 N N . ALA A 1 150 ? 4.019 12.228 9.460 1.00 96.81 150 ALA A N 1
ATOM 1157 C CA . ALA A 1 150 ? 5.132 11.546 8.809 1.00 96.81 150 ALA A CA 1
ATOM 1158 C C . ALA A 1 150 ? 6.327 11.340 9.735 1.00 96.81 150 ALA A C 1
ATOM 1160 O O . ALA A 1 150 ? 6.490 12.051 10.723 1.00 96.81 150 ALA A O 1
ATOM 1161 N N . GLN A 1 151 ? 7.198 10.412 9.340 1.00 96.56 151 GLN A N 1
ATOM 1162 C CA . GLN A 1 151 ? 8.448 10.097 10.025 1.00 96.56 151 GLN A CA 1
ATOM 1163 C C . GLN A 1 151 ? 8.282 9.761 11.517 1.00 96.56 151 GLN A C 1
ATOM 1165 O O . GLN A 1 151 ? 9.111 10.120 12.353 1.00 96.56 151 GLN A O 1
ATOM 1170 N N . VAL A 1 152 ? 7.188 9.077 11.855 1.00 98.19 152 VAL A N 1
ATOM 1171 C CA . VAL A 1 152 ? 6.859 8.685 13.231 1.00 98.19 152 VAL A CA 1
ATOM 1172 C C . VAL A 1 152 ? 7.548 7.362 13.552 1.00 98.19 152 VAL A C 1
ATOM 1174 O O . VAL A 1 152 ? 7.452 6.411 12.778 1.00 98.19 152 VAL A O 1
ATOM 1177 N N . THR A 1 153 ? 8.252 7.245 14.675 1.00 98.31 153 THR A N 1
ATOM 1178 C CA . THR A 1 153 ? 8.922 5.973 15.001 1.00 98.31 153 THR A CA 1
ATOM 1179 C C . THR A 1 153 ? 7.908 4.895 15.396 1.00 98.31 153 THR A C 1
ATOM 1181 O O . THR A 1 153 ? 6.821 5.208 15.892 1.00 98.31 153 THR A O 1
ATOM 1184 N N . CYS A 1 154 ? 8.249 3.614 15.214 1.00 97.62 154 CYS A N 1
ATOM 1185 C CA . CYS A 1 154 ? 7.374 2.512 15.643 1.00 97.62 154 CYS A CA 1
ATOM 1186 C C . CYS A 1 154 ? 7.023 2.602 17.140 1.00 97.62 154 CYS A C 1
ATOM 1188 O O . CYS A 1 154 ? 5.876 2.396 17.530 1.00 97.62 154 CYS A O 1
ATOM 1190 N N . GLU A 1 155 ? 7.996 2.978 17.972 1.00 97.69 155 GLU A N 1
ATOM 1191 C CA . GLU A 1 155 ? 7.839 3.187 19.413 1.00 97.69 155 GLU A CA 1
ATOM 1192 C C . GLU A 1 155 ? 6.796 4.276 19.707 1.00 97.69 155 GLU A C 1
ATOM 1194 O O . GLU A 1 155 ? 5.961 4.126 20.600 1.00 97.69 155 GLU A O 1
ATOM 1199 N N . GLU A 1 156 ? 6.818 5.376 18.949 1.00 98.06 156 GLU A N 1
ATOM 1200 C CA . GLU A 1 156 ? 5.866 6.466 19.125 1.00 98.06 156 GLU A CA 1
ATOM 1201 C C . GLU A 1 156 ? 4.452 6.077 18.688 1.00 98.06 156 GLU A C 1
ATOM 1203 O O . GLU A 1 156 ? 3.497 6.400 19.402 1.00 98.06 156 GLU A O 1
ATOM 1208 N N . VAL A 1 157 ? 4.312 5.338 17.581 1.00 98.06 157 VAL A N 1
ATOM 1209 C CA . VAL A 1 157 ? 3.020 4.779 17.153 1.00 98.06 157 VAL A CA 1
ATOM 1210 C C . VAL A 1 157 ? 2.437 3.891 18.250 1.00 98.06 157 VAL A C 1
ATOM 1212 O O . VAL A 1 157 ? 1.284 4.081 18.633 1.00 98.06 157 VAL A O 1
ATOM 1215 N N . ILE A 1 158 ? 3.231 2.968 18.799 1.00 97.62 158 ILE A N 1
ATOM 1216 C CA . ILE A 1 158 ? 2.798 2.047 19.859 1.00 97.62 158 ILE A CA 1
ATOM 1217 C C . ILE A 1 158 ? 2.401 2.812 21.121 1.00 97.62 158 ILE A C 1
ATOM 1219 O O . ILE A 1 158 ? 1.319 2.589 21.666 1.00 97.62 158 ILE A O 1
ATOM 1223 N N . ARG A 1 159 ? 3.230 3.769 21.556 1.00 97.94 159 ARG A N 1
ATOM 1224 C CA . ARG A 1 159 ? 2.925 4.626 22.709 1.00 97.94 159 ARG A CA 1
ATOM 1225 C C . ARG A 1 159 ? 1.593 5.350 22.519 1.00 97.94 159 ARG A C 1
ATOM 1227 O O . ARG A 1 159 ? 0.760 5.342 23.421 1.00 97.94 159 ARG A O 1
ATOM 1234 N N . LYS A 1 160 ? 1.375 5.960 21.351 1.00 97.94 160 LYS A N 1
ATOM 1235 C CA . LYS A 1 160 ? 0.133 6.685 21.0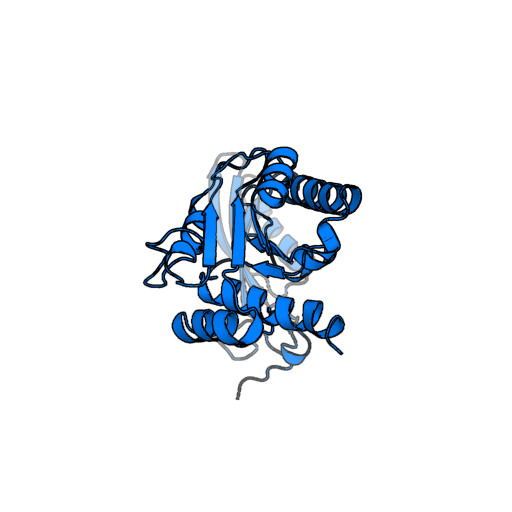49 1.00 97.94 160 LYS A CA 1
ATOM 1236 C C . LYS A 1 160 ? -1.068 5.756 20.953 1.00 97.94 160 LYS A C 1
ATOM 1238 O O . LYS A 1 160 ? -2.131 6.104 21.460 1.00 97.94 160 LYS A O 1
ATOM 1243 N N . ALA A 1 161 ? -0.900 4.575 20.366 1.00 96.88 161 ALA A N 1
ATOM 1244 C CA . ALA A 1 161 ? -1.941 3.559 20.324 1.00 96.88 161 ALA A CA 1
ATOM 1245 C C . ALA A 1 161 ? -2.364 3.125 21.736 1.00 96.88 161 ALA A C 1
ATOM 1247 O O . ALA A 1 161 ? -3.558 3.021 22.008 1.00 96.88 161 ALA A O 1
ATOM 1248 N N . TYR A 1 162 ? -1.406 2.958 22.651 1.00 95.94 162 TYR A N 1
ATOM 1249 C CA . TYR A 1 162 ? -1.685 2.650 24.052 1.00 95.94 162 TYR A CA 1
ATOM 1250 C C . TYR A 1 162 ? -2.386 3.812 24.776 1.00 95.94 162 TYR A C 1
ATOM 1252 O O . TYR A 1 162 ? -3.449 3.619 25.362 1.00 95.94 162 TYR A O 1
ATOM 1260 N N . GLU A 1 163 ? -1.843 5.033 24.693 1.00 97.06 163 GLU A N 1
ATOM 1261 C CA . GLU A 1 163 ? -2.415 6.239 25.323 1.00 97.06 163 GLU A CA 1
ATOM 1262 C C . GLU A 1 163 ? -3.871 6.489 24.901 1.00 97.06 163 GLU A C 1
ATOM 1264 O O . GLU A 1 163 ? -4.707 6.889 25.713 1.00 97.06 163 GLU A O 1
ATOM 1269 N N . LEU A 1 164 ? -4.173 6.252 23.624 1.00 96.88 164 LEU A N 1
ATOM 1270 C CA . LEU A 1 164 ? -5.480 6.507 23.029 1.00 96.88 164 LEU A CA 1
ATOM 1271 C C . LEU A 1 164 ? -6.411 5.291 23.080 1.00 96.88 164 LEU A C 1
ATOM 1273 O O . LEU A 1 164 ? -7.549 5.404 22.635 1.00 96.88 164 LEU A O 1
ATOM 1277 N N . ASN A 1 165 ? -5.976 4.145 23.617 1.00 95.44 165 ASN A N 1
ATOM 1278 C CA . ASN A 1 165 ? -6.705 2.873 23.533 1.00 95.44 165 ASN A CA 1
ATOM 1279 C C . ASN A 1 165 ? -7.179 2.590 22.096 1.00 95.44 165 ASN A C 1
ATOM 1281 O O . ASN A 1 165 ? -8.374 2.419 21.846 1.00 95.44 165 ASN A O 1
ATOM 1285 N N . ALA A 1 166 ? -6.246 2.644 21.145 1.00 97.19 166 ALA A N 1
ATOM 1286 C CA . ALA A 1 166 ? -6.543 2.496 19.729 1.00 97.19 166 ALA A CA 1
ATOM 1287 C C . ALA A 1 166 ? -7.182 1.135 19.431 1.00 97.19 166 ALA A C 1
ATOM 1289 O O . ALA A 1 166 ? -6.738 0.096 19.912 1.00 97.19 166 ALA A O 1
ATOM 1290 N N . ASP A 1 167 ? -8.221 1.159 18.606 1.00 97.50 167 ASP A N 1
ATOM 1291 C CA . ASP A 1 167 ? -8.881 -0.020 18.057 1.00 97.50 167 ASP A CA 1
ATOM 1292 C C . ASP A 1 167 ? -8.222 -0.476 16.750 1.00 97.50 167 ASP A C 1
ATOM 1294 O O . ASP A 1 167 ? -8.229 -1.665 16.428 1.00 97.50 167 ASP A O 1
ATOM 1298 N N . ALA A 1 168 ? -7.637 0.472 16.011 1.00 98.12 168 ALA A N 1
ATOM 1299 C CA . ALA A 1 168 ? -6.913 0.204 14.780 1.00 98.12 168 ALA A CA 1
ATOM 1300 C C . ALA A 1 168 ? -5.696 1.124 14.602 1.00 98.12 168 ALA A C 1
ATOM 1302 O O . ALA A 1 168 ? -5.703 2.285 15.027 1.00 98.12 168 ALA A O 1
ATOM 1303 N N . ILE A 1 169 ? -4.673 0.603 13.923 1.00 98.50 169 ILE A N 1
ATOM 1304 C CA . ILE A 1 169 ? -3.485 1.339 13.480 1.00 98.50 169 ILE A CA 1
ATOM 1305 C C . ILE A 1 169 ? -3.407 1.271 11.951 1.00 98.50 169 ILE A C 1
ATOM 1307 O O . ILE A 1 169 ? -3.467 0.190 11.366 1.00 98.50 169 ILE A O 1
ATOM 1311 N N . LEU A 1 170 ? -3.249 2.432 11.316 1.00 98.44 170 LEU A N 1
ATOM 1312 C CA . LEU A 1 170 ? -3.115 2.621 9.876 1.00 98.44 170 LEU A CA 1
ATOM 1313 C C . LEU A 1 170 ? -1.715 3.124 9.537 1.00 98.44 170 LEU A C 1
ATOM 1315 O O . LEU A 1 170 ? -1.363 4.265 9.833 1.00 98.44 170 LEU A O 1
ATOM 1319 N N . ILE A 1 171 ? -0.924 2.290 8.873 1.00 98.25 171 ILE A N 1
ATOM 1320 C CA . ILE A 1 171 ? 0.428 2.652 8.450 1.00 98.25 171 ILE A CA 1
ATOM 1321 C C . ILE A 1 171 ? 0.459 2.934 6.957 1.00 98.25 171 ILE A C 1
ATOM 1323 O O . ILE A 1 171 ? 0.012 2.118 6.160 1.00 98.25 171 ILE A O 1
ATOM 1327 N N . SER A 1 172 ? 1.042 4.062 6.562 1.00 96.88 172 SER A N 1
ATOM 1328 C CA . SER A 1 172 ? 1.351 4.350 5.161 1.00 96.88 172 SER A CA 1
ATOM 1329 C C . SER A 1 172 ? 2.847 4.185 4.898 1.00 96.88 172 SER A C 1
ATOM 1331 O O . SER A 1 172 ? 3.677 4.768 5.598 1.00 96.88 172 SER A O 1
ATOM 1333 N N . GLN A 1 173 ? 3.192 3.391 3.883 1.00 94.81 173 GLN A N 1
ATOM 1334 C CA . GLN A 1 173 ? 4.564 3.177 3.414 1.00 94.81 173 GLN A CA 1
ATOM 1335 C C . GLN A 1 173 ? 4.646 3.352 1.897 1.00 94.81 173 GLN A C 1
ATOM 1337 O O . GLN A 1 173 ? 4.041 2.614 1.118 1.00 94.81 173 GLN A O 1
ATOM 1342 N N . VAL A 1 174 ? 5.430 4.335 1.470 1.00 92.38 174 VAL A N 1
ATOM 1343 C CA . VAL A 1 174 ? 5.646 4.709 0.069 1.00 92.38 174 VAL A CA 1
ATOM 1344 C C . VAL A 1 174 ? 7.058 4.345 -0.375 1.00 92.38 174 VAL A C 1
ATOM 1346 O O . VAL A 1 174 ? 7.253 3.881 -1.503 1.00 92.38 174 VAL A O 1
ATOM 1349 N N . VAL A 1 175 ? 8.055 4.527 0.494 1.00 88.94 175 VAL A N 1
ATOM 1350 C CA . VAL A 1 175 ? 9.458 4.289 0.144 1.00 88.94 175 VAL A CA 1
ATOM 1351 C C . VAL A 1 175 ? 9.781 2.796 0.171 1.00 88.94 175 VAL A C 1
ATOM 1353 O O . VAL A 1 175 ? 9.892 2.174 1.222 1.00 88.94 175 VAL A O 1
ATOM 1356 N N . THR A 1 176 ? 10.028 2.214 -1.004 1.00 86.69 176 THR A N 1
ATOM 1357 C CA . THR A 1 176 ? 10.340 0.778 -1.127 1.00 86.69 176 THR A CA 1
ATOM 1358 C C . THR A 1 176 ? 11.791 0.461 -1.477 1.00 86.69 176 THR A C 1
ATOM 1360 O O . THR A 1 176 ? 12.134 -0.701 -1.697 1.00 86.69 176 THR A O 1
ATOM 1363 N N . GLN A 1 177 ? 12.664 1.469 -1.565 1.00 81.81 177 GLN A N 1
ATOM 1364 C CA . GLN A 1 177 ? 14.068 1.265 -1.929 1.00 81.81 177 GLN A CA 1
ATOM 1365 C C . GLN A 1 177 ? 14.752 0.304 -0.952 1.00 81.81 177 GLN A C 1
ATOM 1367 O O . GLN A 1 177 ? 14.586 0.422 0.260 1.00 81.81 177 GLN A O 1
ATOM 1372 N N . LYS A 1 178 ? 15.521 -0.655 -1.487 1.00 84.56 178 LYS A N 1
ATOM 1373 C CA . LYS A 1 178 ? 16.222 -1.687 -0.699 1.00 84.56 178 LYS A CA 1
ATOM 1374 C C . LYS A 1 178 ? 15.308 -2.441 0.282 1.00 84.56 178 LYS A C 1
ATOM 1376 O O . LYS A 1 178 ? 15.770 -2.873 1.329 1.00 84.56 178 LYS A O 1
ATOM 1381 N N . ASN A 1 179 ? 14.023 -2.582 -0.050 1.00 86.31 179 ASN A N 1
ATOM 1382 C CA . ASN A 1 179 ? 13.020 -3.246 0.784 1.00 86.31 179 ASN A CA 1
ATOM 1383 C C . ASN A 1 179 ? 12.816 -2.618 2.175 1.00 86.31 179 ASN A C 1
ATOM 1385 O O . ASN A 1 179 ? 12.331 -3.290 3.078 1.00 86.31 179 ASN A O 1
ATOM 1389 N N . ILE A 1 180 ? 13.106 -1.321 2.343 1.00 89.75 180 ILE A N 1
ATOM 1390 C CA . ILE A 1 180 ? 13.010 -0.657 3.655 1.00 89.75 180 ILE A CA 1
ATOM 1391 C C . ILE A 1 180 ? 11.595 -0.700 4.258 1.00 89.75 180 ILE A C 1
ATOM 1393 O O . ILE A 1 180 ? 11.451 -0.942 5.451 1.00 89.75 180 ILE A O 1
ATOM 1397 N N . HIS A 1 181 ? 10.553 -0.555 3.430 1.00 89.69 181 HIS A N 1
ATOM 1398 C CA . HIS A 1 181 ? 9.159 -0.760 3.833 1.00 89.69 181 HIS A CA 1
ATOM 1399 C C . HIS A 1 181 ? 8.928 -2.105 4.539 1.00 89.69 181 HIS A C 1
ATOM 1401 O O . HIS A 1 181 ? 8.305 -2.117 5.590 1.00 89.69 181 HIS A O 1
ATOM 1407 N N . ILE A 1 182 ? 9.475 -3.216 4.030 1.00 92.88 182 ILE A N 1
ATOM 1408 C CA . ILE A 1 182 ? 9.342 -4.540 4.658 1.00 92.88 182 ILE A CA 1
ATOM 1409 C C . ILE A 1 182 ? 9.979 -4.522 6.047 1.00 92.88 182 ILE A C 1
ATOM 1411 O O . ILE A 1 182 ? 9.327 -4.867 7.023 1.00 92.88 182 ILE A O 1
ATOM 1415 N N . THR A 1 183 ? 11.221 -4.041 6.154 1.00 94.12 183 THR A N 1
ATOM 1416 C CA . THR A 1 183 ? 11.931 -3.959 7.438 1.00 94.12 183 THR A CA 1
ATOM 1417 C C . THR A 1 183 ? 11.167 -3.129 8.470 1.00 94.12 183 THR A C 1
ATOM 1419 O O . THR A 1 183 ? 11.028 -3.559 9.611 1.00 94.12 183 THR A O 1
ATOM 1422 N N . ASN A 1 184 ? 10.639 -1.967 8.077 1.00 95.69 184 ASN A N 1
ATOM 1423 C CA . ASN A 1 184 ? 9.887 -1.091 8.978 1.00 95.69 184 ASN A CA 1
ATOM 1424 C C . ASN A 1 184 ? 8.553 -1.718 9.406 1.00 95.69 184 ASN A C 1
ATOM 1426 O O . ASN A 1 184 ? 8.172 -1.630 10.571 1.00 95.69 184 ASN A O 1
ATOM 1430 N N . LEU A 1 185 ? 7.842 -2.351 8.469 1.00 96.75 185 LEU A N 1
ATOM 1431 C CA . LEU A 1 185 ? 6.549 -2.973 8.741 1.00 96.75 185 LEU A CA 1
ATOM 1432 C C . LEU A 1 185 ? 6.692 -4.196 9.651 1.00 96.75 185 LEU A C 1
ATOM 1434 O O . LEU A 1 185 ? 5.903 -4.320 10.587 1.00 96.75 185 LEU A O 1
ATOM 1438 N N . THR A 1 186 ? 7.704 -5.040 9.419 1.00 96.31 186 THR A N 1
ATOM 1439 C CA . THR A 1 186 ? 8.049 -6.166 10.301 1.00 96.31 186 THR A CA 1
ATOM 1440 C C . THR A 1 186 ? 8.451 -5.668 11.683 1.00 96.31 186 THR A C 1
ATOM 1442 O O . THR A 1 186 ? 7.904 -6.143 12.669 1.00 96.31 186 THR A O 1
ATOM 1445 N N . LYS A 1 187 ? 9.313 -4.640 11.768 1.00 96.88 187 LYS A N 1
ATOM 1446 C CA . LYS A 1 187 ? 9.701 -4.026 13.049 1.00 96.88 187 LYS A CA 1
ATOM 1447 C C . LYS A 1 187 ? 8.470 -3.629 13.872 1.00 96.88 187 LYS A C 1
ATOM 1449 O O . LYS A 1 187 ? 8.394 -3.968 15.048 1.00 96.88 187 LYS A O 1
ATOM 1454 N N . LEU A 1 188 ? 7.507 -2.925 13.270 1.00 97.75 188 LEU A N 1
ATOM 1455 C CA . LEU A 1 188 ? 6.292 -2.517 13.978 1.00 97.75 188 LEU A CA 1
ATOM 1456 C C . LEU A 1 188 ? 5.450 -3.718 14.433 1.00 97.75 188 LEU A C 1
ATOM 1458 O O . LEU A 1 188 ? 4.959 -3.712 15.561 1.00 97.75 188 LEU A O 1
ATOM 1462 N N . ALA A 1 189 ? 5.270 -4.721 13.569 1.00 97.00 189 ALA A N 1
ATOM 1463 C CA . ALA A 1 189 ? 4.496 -5.917 13.890 1.00 97.00 189 ALA A CA 1
ATOM 1464 C C . ALA A 1 189 ? 5.118 -6.693 15.065 1.00 97.00 189 ALA A C 1
ATOM 1466 O O . ALA A 1 189 ? 4.420 -6.958 16.045 1.00 97.00 189 ALA A O 1
ATOM 1467 N N . ASP A 1 190 ? 6.430 -6.941 15.019 1.00 96.69 190 ASP A N 1
ATOM 1468 C CA . ASP A 1 190 ? 7.183 -7.632 16.074 1.00 96.69 190 ASP A CA 1
ATOM 1469 C C . ASP A 1 190 ? 7.092 -6.881 17.411 1.00 96.69 190 ASP A C 1
ATOM 1471 O O . ASP A 1 190 ? 6.900 -7.475 18.471 1.00 96.69 190 ASP A O 1
ATOM 1475 N N . MET A 1 191 ? 7.197 -5.549 17.377 1.00 97.31 191 MET A N 1
ATOM 1476 C CA . MET A 1 191 ? 7.077 -4.726 18.581 1.00 97.31 191 MET A CA 1
ATOM 1477 C C . MET A 1 191 ? 5.654 -4.737 19.157 1.00 97.31 191 MET A C 1
ATOM 1479 O O . MET A 1 191 ? 5.488 -4.807 20.372 1.00 97.31 191 MET A O 1
ATOM 1483 N N . LEU A 1 192 ? 4.618 -4.695 18.312 1.00 96.31 192 LEU A N 1
ATOM 1484 C CA . LEU A 1 192 ? 3.225 -4.822 18.758 1.00 96.31 192 LEU A CA 1
ATOM 1485 C C . LEU A 1 192 ? 2.942 -6.195 19.381 1.00 96.31 192 LEU A C 1
ATOM 1487 O O . LEU A 1 192 ? 2.132 -6.287 20.308 1.00 96.31 192 LEU A O 1
ATOM 1491 N N . GLU A 1 193 ? 3.578 -7.252 18.875 1.00 95.44 193 GLU A N 1
ATOM 1492 C CA . GLU A 1 193 ? 3.493 -8.599 19.439 1.00 95.44 193 GLU A CA 1
ATOM 1493 C C . GLU A 1 193 ? 4.205 -8.678 20.795 1.00 95.44 193 GLU A C 1
ATOM 1495 O O . GLU A 1 193 ? 3.604 -9.124 21.773 1.00 95.44 193 GLU A O 1
ATOM 1500 N N . ALA A 1 194 ? 5.428 -8.147 20.893 1.00 95.44 194 ALA A N 1
ATOM 1501 C CA . ALA A 1 194 ? 6.196 -8.103 22.139 1.00 95.44 194 ALA A CA 1
ATOM 1502 C C . ALA A 1 194 ? 5.475 -7.341 23.269 1.00 95.44 194 ALA A C 1
ATOM 1504 O O . ALA A 1 194 ? 5.542 -7.745 24.429 1.00 95.44 194 ALA A O 1
ATOM 1505 N N . GLU A 1 195 ? 4.744 -6.275 22.933 1.00 93.00 195 GLU A N 1
ATOM 1506 C CA . GLU A 1 195 ? 3.936 -5.483 23.875 1.00 93.00 195 GLU A CA 1
ATOM 1507 C C . GLU A 1 195 ? 2.532 -6.081 24.131 1.00 93.00 195 GLU A C 1
ATOM 1509 O O . GLU A 1 195 ? 1.728 -5.521 24.881 1.00 93.00 195 GLU A O 1
ATOM 1514 N N . GLY A 1 196 ? 2.186 -7.216 23.508 1.00 92.31 196 GLY A N 1
ATOM 1515 C CA . GLY A 1 196 ? 0.887 -7.879 23.684 1.00 92.31 196 GLY A CA 1
ATOM 1516 C C . GLY A 1 196 ? -0.308 -7.049 23.193 1.00 92.31 196 GLY A C 1
ATOM 1517 O O . GLY A 1 196 ? -1.422 -7.164 23.731 1.00 92.31 196 GLY A O 1
ATOM 1518 N N . LEU A 1 197 ? -0.074 -6.176 22.208 1.00 92.06 197 LEU A N 1
ATOM 1519 C CA . LEU A 1 197 ? -1.077 -5.316 21.574 1.00 92.06 197 LEU A CA 1
ATOM 1520 C C . LEU A 1 197 ? -1.558 -5.861 20.230 1.00 92.06 197 LEU A C 1
ATOM 1522 O O . LEU A 1 197 ? -2.686 -5.559 19.839 1.00 92.06 197 LEU A O 1
ATOM 1526 N N . ARG A 1 198 ? -0.748 -6.676 19.541 1.00 93.56 198 ARG A N 1
ATOM 1527 C CA . ARG A 1 198 ? -1.054 -7.154 18.185 1.00 93.56 198 ARG A CA 1
ATOM 1528 C C . ARG A 1 198 ? -2.412 -7.848 18.077 1.00 93.56 198 ARG A C 1
ATOM 1530 O O . ARG A 1 198 ? -3.140 -7.580 17.131 1.00 93.56 198 ARG A O 1
ATOM 1537 N N . GLU A 1 199 ? -2.776 -8.682 19.048 1.00 89.19 199 GLU A N 1
ATOM 1538 C CA . GLU A 1 199 ? -4.058 -9.410 19.055 1.00 89.19 199 GLU A CA 1
ATOM 1539 C C . GLU A 1 199 ? -5.271 -8.534 19.422 1.00 89.19 199 GLU A C 1
ATOM 1541 O O . GLU A 1 199 ? -6.417 -8.945 19.253 1.00 89.19 199 GLU A O 1
ATOM 1546 N N . LYS A 1 200 ? -5.044 -7.325 19.950 1.00 90.69 200 LYS A N 1
ATOM 1547 C CA . LYS A 1 200 ? -6.099 -6.430 20.461 1.00 90.69 200 LYS A CA 1
ATOM 1548 C C . LYS A 1 200 ? -6.465 -5.311 19.488 1.00 90.69 200 LYS A C 1
ATOM 1550 O O . LYS A 1 200 ? -7.484 -4.648 19.695 1.00 90.69 200 LYS A O 1
ATOM 1555 N N . ILE A 1 201 ? -5.632 -5.092 18.473 1.00 94.56 201 ILE A N 1
ATOM 1556 C CA . ILE A 1 201 ? -5.701 -3.965 17.544 1.00 94.56 201 ILE A CA 1
ATOM 1557 C C . ILE A 1 201 ? -5.749 -4.495 16.115 1.00 94.56 201 ILE A C 1
ATOM 1559 O O . ILE A 1 201 ? -4.977 -5.379 15.751 1.00 94.56 201 ILE A O 1
ATOM 1563 N N . ILE A 1 202 ? -6.615 -3.901 15.295 1.00 97.31 202 ILE A N 1
ATOM 1564 C CA . ILE A 1 202 ? -6.602 -4.126 13.850 1.00 97.31 202 ILE A CA 1
ATOM 1565 C C . ILE A 1 202 ? -5.440 -3.344 13.231 1.00 97.31 202 ILE A C 1
ATOM 1567 O O . ILE A 1 202 ? -5.397 -2.114 13.291 1.00 97.31 202 ILE A O 1
ATOM 1571 N N . LEU A 1 203 ? -4.491 -4.047 12.627 1.00 97.75 203 LEU A N 1
ATOM 1572 C CA . LEU A 1 203 ? -3.290 -3.475 12.037 1.00 97.75 203 LEU A CA 1
ATOM 1573 C C . LEU A 1 203 ? -3.394 -3.485 10.511 1.00 97.75 203 LEU A C 1
ATOM 1575 O O . LEU A 1 203 ? -3.429 -4.537 9.874 1.00 97.75 203 LEU A O 1
ATOM 1579 N N . VAL A 1 204 ? -3.422 -2.303 9.909 1.00 97.69 204 VAL A N 1
ATOM 1580 C CA . VAL A 1 204 ? -3.617 -2.122 8.471 1.00 97.69 204 VAL A CA 1
ATOM 1581 C C . VAL A 1 204 ? -2.463 -1.320 7.886 1.00 97.69 204 VAL A C 1
ATOM 1583 O O . VAL A 1 204 ? -1.990 -0.354 8.484 1.00 97.69 204 VAL A O 1
ATOM 1586 N N . VAL A 1 205 ? -2.025 -1.705 6.690 1.00 97.69 205 VAL A N 1
ATOM 1587 C CA . VAL A 1 205 ? -0.986 -0.995 5.939 1.00 97.69 205 VAL A CA 1
ATOM 1588 C C . VAL A 1 205 ? -1.498 -0.564 4.570 1.00 97.69 205 VAL A C 1
ATOM 1590 O O . VAL A 1 205 ? -2.267 -1.269 3.923 1.00 97.69 205 VAL A O 1
ATOM 1593 N N . GLY A 1 206 ? -1.061 0.600 4.105 1.00 96.00 206 GLY A N 1
ATOM 1594 C CA . GLY A 1 206 ? -1.342 1.103 2.772 1.00 96.00 206 GLY A CA 1
ATOM 1595 C C . GLY A 1 206 ? -0.106 1.664 2.083 1.00 96.00 206 GLY A C 1
ATOM 1596 O O . GLY A 1 206 ? 0.871 2.054 2.723 1.00 96.00 206 GLY A O 1
ATOM 1597 N N . GLY A 1 207 ? -0.145 1.704 0.755 1.00 93.62 207 GLY A N 1
ATOM 1598 C CA . GLY A 1 207 ? 0.938 2.267 -0.040 1.00 93.62 207 GLY A CA 1
ATOM 1599 C C . GLY A 1 207 ? 0.873 1.876 -1.514 1.00 93.62 207 GLY A C 1
ATOM 1600 O O . GLY A 1 207 ? 0.222 0.899 -1.874 1.00 93.62 207 GLY A O 1
ATOM 1601 N N . PRO A 1 208 ? 1.580 2.596 -2.400 1.00 89.69 208 PRO A N 1
ATOM 1602 C CA . PRO A 1 208 ? 1.526 2.351 -3.840 1.00 89.69 208 PRO A CA 1
ATOM 1603 C C . PRO A 1 208 ? 2.063 0.978 -4.256 1.00 89.69 208 PRO A C 1
ATOM 1605 O O . PRO A 1 208 ? 1.718 0.492 -5.328 1.00 89.69 208 PRO A O 1
ATOM 1608 N N . ARG A 1 209 ? 2.912 0.361 -3.428 1.00 87.31 209 ARG A N 1
ATOM 1609 C CA . ARG A 1 209 ? 3.464 -0.985 -3.649 1.00 87.31 209 ARG A CA 1
ATOM 1610 C C . ARG A 1 209 ? 3.022 -1.995 -2.589 1.00 87.31 209 ARG A C 1
ATOM 1612 O O . ARG A 1 209 ? 3.627 -3.053 -2.474 1.00 87.31 209 ARG A O 1
ATOM 1619 N N . ILE A 1 210 ? 2.003 -1.655 -1.806 1.00 89.12 210 ILE A N 1
ATOM 1620 C CA . ILE A 1 210 ? 1.415 -2.551 -0.817 1.00 89.12 210 ILE A CA 1
ATOM 1621 C C . ILE A 1 210 ? 0.231 -3.253 -1.471 1.00 89.12 210 ILE A C 1
ATOM 1623 O O . ILE A 1 210 ? -0.653 -2.608 -2.034 1.00 89.12 210 ILE A O 1
ATOM 1627 N N . ASN A 1 211 ? 0.218 -4.578 -1.390 1.00 85.25 211 ASN A N 1
ATOM 1628 C CA . ASN A 1 211 ? -0.942 -5.393 -1.717 1.00 85.25 211 ASN A CA 1
ATOM 1629 C C . ASN A 1 211 ? -1.398 -6.152 -0.461 1.00 85.25 211 ASN A C 1
ATOM 1631 O O . ASN A 1 211 ? -0.715 -6.158 0.567 1.00 85.25 211 ASN A O 1
ATOM 1635 N N . HIS A 1 212 ? -2.586 -6.750 -0.527 1.00 88.56 212 HIS A N 1
ATOM 1636 C CA . HIS A 1 212 ? -3.150 -7.457 0.617 1.00 88.56 212 HIS A CA 1
ATOM 1637 C C . HIS A 1 212 ? -2.301 -8.672 1.023 1.00 88.56 212 HIS A C 1
ATOM 1639 O O . HIS A 1 212 ? -2.104 -8.898 2.210 1.00 88.56 212 HIS A O 1
ATOM 1645 N N . GLU A 1 213 ? -1.760 -9.413 0.055 1.00 87.62 213 GLU A N 1
ATOM 1646 C CA . GLU A 1 213 ? -0.939 -10.608 0.293 1.00 87.62 213 GLU A CA 1
ATOM 1647 C C . GLU A 1 213 ? 0.327 -10.295 1.097 1.00 87.62 213 GLU A C 1
ATOM 1649 O O . GLU A 1 213 ? 0.515 -10.857 2.172 1.00 87.62 213 GLU A O 1
ATOM 1654 N N . LEU A 1 214 ? 1.116 -9.311 0.654 1.00 88.00 214 LEU A N 1
ATOM 1655 C CA . LEU A 1 214 ? 2.302 -8.836 1.366 1.00 88.00 214 LEU A CA 1
ATOM 1656 C C . LEU A 1 214 ? 1.950 -8.380 2.783 1.00 88.00 214 LEU A C 1
ATOM 1658 O O . LEU A 1 214 ? 2.673 -8.666 3.730 1.00 88.00 214 LEU A O 1
ATOM 1662 N N . ALA A 1 215 ? 0.827 -7.681 2.954 1.00 92.62 215 ALA A N 1
ATOM 1663 C CA . ALA A 1 215 ? 0.384 -7.273 4.280 1.00 92.62 215 ALA A CA 1
ATOM 1664 C C . ALA A 1 215 ? 0.120 -8.491 5.184 1.00 92.62 215 ALA A C 1
ATOM 1666 O O . ALA A 1 215 ? 0.613 -8.524 6.311 1.00 92.62 215 ALA A O 1
ATOM 1667 N N . LYS A 1 216 ? -0.590 -9.517 4.691 1.00 91.75 216 LYS A N 1
ATOM 1668 C CA . LYS A 1 216 ? -0.837 -10.753 5.453 1.00 91.75 216 LYS A CA 1
ATOM 1669 C C . LYS A 1 216 ? 0.463 -11.472 5.817 1.00 91.75 216 LYS A C 1
ATOM 1671 O O . LYS A 1 216 ? 0.592 -11.909 6.957 1.00 91.75 216 LYS A O 1
ATOM 1676 N N . GLU A 1 217 ? 1.413 -11.568 4.888 1.00 90.44 217 GLU A N 1
ATOM 1677 C CA . GLU A 1 217 ? 2.726 -12.186 5.130 1.00 90.44 217 GLU A CA 1
ATOM 1678 C C . GLU A 1 217 ? 3.514 -11.476 6.236 1.00 90.44 217 GLU A C 1
ATOM 1680 O O . GLU A 1 217 ? 4.176 -12.125 7.041 1.00 90.44 217 GLU A O 1
ATOM 1685 N N . LEU A 1 218 ? 3.407 -10.147 6.313 1.00 91.94 218 LEU A N 1
ATOM 1686 C CA . LEU A 1 218 ? 4.073 -9.323 7.326 1.00 91.94 218 LEU A CA 1
ATOM 1687 C C . LEU A 1 218 ? 3.310 -9.252 8.656 1.00 91.94 218 LEU A C 1
ATOM 1689 O O . LEU A 1 218 ? 3.665 -8.459 9.526 1.00 91.94 218 LEU A O 1
ATOM 1693 N N . GLY A 1 219 ? 2.247 -10.043 8.814 1.00 91.12 219 GLY A N 1
ATOM 1694 C CA . GLY A 1 219 ? 1.459 -10.086 10.039 1.00 91.12 219 GLY A CA 1
ATOM 1695 C C . GLY A 1 219 ? 0.463 -8.938 10.185 1.00 91.12 219 GLY A C 1
ATOM 1696 O O . GLY A 1 219 ? 0.003 -8.694 11.296 1.00 91.12 219 GLY A O 1
ATOM 1697 N N . TYR A 1 220 ? 0.093 -8.245 9.105 1.00 96.81 220 TYR A N 1
ATOM 1698 C CA . TYR A 1 220 ? -0.979 -7.243 9.093 1.00 96.81 220 TYR A CA 1
ATOM 1699 C C . TYR A 1 220 ? -2.333 -7.907 8.803 1.00 96.81 220 TYR A C 1
ATOM 1701 O O . TYR A 1 220 ? -2.433 -9.011 8.254 1.00 96.81 220 TYR A O 1
ATOM 1709 N N . ASP A 1 221 ? -3.412 -7.229 9.178 1.00 95.31 221 ASP A N 1
ATOM 1710 C CA . ASP A 1 221 ? -4.775 -7.705 8.958 1.00 95.31 221 ASP A CA 1
ATOM 1711 C C . ASP A 1 221 ? -5.211 -7.449 7.511 1.00 95.31 221 ASP A C 1
ATOM 1713 O O . ASP A 1 221 ? -5.727 -8.364 6.859 1.00 95.31 221 ASP A O 1
ATOM 1717 N N . ALA A 1 222 ? -4.895 -6.266 6.969 1.00 95.19 222 ALA A N 1
ATOM 1718 C CA . ALA A 1 222 ? -5.085 -5.952 5.556 1.00 95.19 222 ALA A CA 1
ATOM 1719 C C . ALA A 1 222 ? -4.055 -4.972 4.979 1.00 95.19 222 ALA A C 1
ATOM 1721 O O . ALA A 1 222 ? -3.529 -4.096 5.668 1.00 95.19 222 ALA A O 1
ATOM 1722 N N . GLY A 1 223 ? -3.830 -5.119 3.670 1.00 94.94 223 GLY A N 1
ATOM 1723 C CA . GLY A 1 223 ? -3.079 -4.198 2.824 1.00 94.94 223 GLY A CA 1
ATOM 1724 C C . GLY A 1 223 ? -3.979 -3.454 1.838 1.00 94.94 223 GLY A C 1
ATOM 1725 O O . GLY A 1 223 ? -4.845 -4.075 1.219 1.00 94.94 223 GLY A O 1
ATOM 1726 N N . PHE A 1 224 ? -3.743 -2.154 1.658 1.00 94.25 224 PHE A N 1
ATOM 1727 C CA . PHE A 1 224 ? -4.474 -1.298 0.723 1.00 94.25 224 PHE A CA 1
ATOM 1728 C C . PHE A 1 224 ? -3.547 -0.621 -0.293 1.00 94.25 224 PHE A C 1
ATOM 1730 O O . PHE A 1 224 ? -2.609 0.097 0.060 1.00 94.25 224 PHE A O 1
ATOM 1737 N N . GLY A 1 225 ? -3.840 -0.834 -1.574 1.00 92.06 225 GLY A N 1
ATOM 1738 C CA . GLY A 1 225 ? -3.101 -0.242 -2.686 1.00 92.06 225 GLY A CA 1
ATOM 1739 C C . GLY A 1 225 ? -3.653 1.119 -3.139 1.00 92.06 225 GLY A C 1
ATOM 1740 O O . GLY A 1 225 ? -4.521 1.708 -2.481 1.00 92.06 225 GLY A O 1
ATOM 1741 N N . PRO A 1 226 ? -3.182 1.622 -4.296 1.00 88.38 226 PRO A N 1
ATOM 1742 C CA . PRO A 1 226 ? -3.749 2.799 -4.954 1.00 88.38 226 PRO A CA 1
ATOM 1743 C C . PRO A 1 226 ? -5.268 2.699 -5.156 1.00 88.38 226 PRO A C 1
ATOM 1745 O O . PRO A 1 226 ? -5.813 1.606 -5.271 1.00 88.38 226 PRO A O 1
ATOM 1748 N N . ASN A 1 227 ? -5.936 3.851 -5.266 1.00 88.50 227 ASN A N 1
ATOM 1749 C CA . ASN A 1 227 ? -7.396 3.966 -5.430 1.00 88.50 227 ASN A CA 1
ATOM 1750 C C . ASN A 1 227 ? -8.227 3.442 -4.243 1.00 88.50 227 ASN A C 1
ATOM 1752 O O . ASN A 1 227 ? -9.421 3.191 -4.383 1.00 88.50 227 ASN A O 1
ATOM 1756 N N . THR A 1 228 ? -7.614 3.325 -3.065 1.00 92.25 228 THR A N 1
ATOM 1757 C CA . THR A 1 228 ? -8.333 3.095 -1.808 1.00 92.25 228 THR A CA 1
ATOM 1758 C C . THR A 1 228 ? -8.845 4.424 -1.239 1.00 92.25 228 THR A C 1
ATOM 1760 O O . THR A 1 228 ? -8.163 5.446 -1.315 1.00 92.25 228 THR A O 1
ATOM 1763 N N . TYR A 1 229 ? -10.030 4.393 -0.626 1.00 95.31 229 TYR A N 1
ATOM 1764 C CA . TYR A 1 229 ? -10.678 5.537 0.032 1.00 95.31 229 TYR A CA 1
ATOM 1765 C C . TYR A 1 229 ? -10.993 5.200 1.491 1.00 95.31 229 TYR A C 1
ATOM 1767 O O . TYR A 1 229 ? -10.915 4.038 1.897 1.00 95.31 229 TYR A O 1
ATOM 1775 N N . ALA A 1 230 ? -11.343 6.206 2.289 1.00 96.56 230 ALA A N 1
ATOM 1776 C CA . ALA A 1 230 ? -11.539 6.036 3.723 1.00 96.56 230 ALA A CA 1
ATOM 1777 C C . ALA A 1 230 ? -12.670 5.062 4.067 1.00 96.56 230 ALA A C 1
ATOM 1779 O O . ALA A 1 230 ? -12.526 4.282 5.002 1.00 96.56 230 ALA A O 1
ATOM 1780 N N . GLU A 1 231 ? -13.753 5.033 3.290 1.00 95.31 231 GLU A N 1
ATOM 1781 C CA . GLU A 1 231 ? -14.852 4.091 3.490 1.00 95.31 231 GLU A CA 1
ATOM 1782 C C . GLU A 1 231 ? -14.439 2.637 3.252 1.00 95.31 231 GLU A C 1
ATOM 1784 O O . GLU A 1 231 ? -14.923 1.753 3.953 1.00 95.31 231 GLU A O 1
ATOM 1789 N N . HIS A 1 232 ? -13.497 2.372 2.342 1.00 95.19 232 HIS A N 1
ATOM 1790 C CA . HIS A 1 232 ? -12.962 1.027 2.124 1.00 95.19 232 HIS A CA 1
ATOM 1791 C C . HIS A 1 232 ? -12.232 0.533 3.378 1.00 95.19 232 HIS A C 1
ATOM 1793 O O . HIS A 1 232 ? -12.473 -0.573 3.864 1.00 95.19 232 HIS A O 1
ATOM 1799 N N . VAL A 1 233 ? -11.379 1.397 3.931 1.00 96.38 233 VAL A N 1
ATOM 1800 C CA . VAL A 1 233 ? -10.605 1.125 5.144 1.00 96.38 233 VAL A CA 1
ATOM 1801 C C . VAL A 1 233 ? -11.525 1.001 6.360 1.00 96.38 233 VAL A C 1
ATOM 1803 O O . VAL A 1 233 ? -11.419 0.036 7.114 1.00 96.38 233 VAL A O 1
ATOM 1806 N N . ALA A 1 234 ? -12.467 1.930 6.532 1.00 97.12 234 ALA A N 1
ATOM 1807 C CA . ALA A 1 234 ? -13.417 1.917 7.640 1.00 97.12 234 ALA A CA 1
ATOM 1808 C C . ALA A 1 234 ? -14.304 0.669 7.607 1.00 97.12 234 ALA A C 1
ATOM 1810 O O . ALA A 1 234 ? -14.451 -0.003 8.624 1.00 97.12 234 ALA A O 1
ATOM 1811 N N . SER A 1 235 ? -14.834 0.324 6.428 1.00 96.56 235 SER A N 1
ATOM 1812 C CA . SER A 1 235 ? -15.653 -0.874 6.222 1.00 96.56 235 SER A CA 1
ATOM 1813 C C . SER A 1 235 ? -14.911 -2.137 6.623 1.00 96.56 235 SER A C 1
ATOM 1815 O O . SER A 1 235 ? -15.499 -3.007 7.267 1.00 96.56 235 SER A O 1
ATOM 1817 N N . TYR A 1 236 ? -13.626 -2.229 6.269 1.00 96.25 236 TYR A N 1
ATOM 1818 C CA . TYR A 1 236 ? -12.783 -3.335 6.689 1.00 96.25 236 TYR A CA 1
ATOM 1819 C C . TYR A 1 236 ? -12.630 -3.385 8.207 1.00 96.25 236 TYR A C 1
ATOM 1821 O O . TYR A 1 236 ? -12.938 -4.411 8.807 1.00 96.25 236 TYR A O 1
ATOM 1829 N N . ILE A 1 237 ? -12.216 -2.275 8.827 1.00 96.12 237 ILE A N 1
ATOM 1830 C CA . ILE A 1 237 ? -11.967 -2.207 10.271 1.00 96.12 237 ILE A CA 1
ATOM 1831 C C . ILE A 1 237 ? -13.214 -2.620 11.053 1.00 96.12 237 ILE A C 1
ATOM 1833 O O . ILE A 1 237 ? -13.125 -3.501 11.902 1.00 96.12 237 ILE A O 1
ATOM 1837 N N . VAL A 1 238 ? -14.385 -2.045 10.760 1.00 95.56 238 VAL A N 1
ATOM 1838 C CA . VAL A 1 238 ? -15.595 -2.326 11.552 1.00 95.56 238 VAL A CA 1
ATOM 1839 C C . VAL A 1 238 ? -16.063 -3.775 11.413 1.00 95.56 238 VAL A C 1
ATOM 1841 O O . VAL A 1 238 ? -16.442 -4.391 12.408 1.00 95.56 238 VAL A O 1
ATOM 1844 N N . GLN A 1 239 ? -15.985 -4.348 10.208 1.00 94.62 239 GLN A N 1
ATOM 1845 C CA . GLN A 1 239 ? -16.367 -5.742 9.964 1.00 94.62 239 GLN A CA 1
ATOM 1846 C C . GLN A 1 239 ? -15.353 -6.721 10.560 1.00 94.62 239 GLN A C 1
ATOM 1848 O O . GLN A 1 239 ? -15.744 -7.751 11.103 1.00 94.62 239 GLN A O 1
ATOM 1853 N N . GLU A 1 240 ? -14.058 -6.418 10.491 1.00 93.50 240 GLU A N 1
ATOM 1854 C CA . GLU A 1 240 ? -13.030 -7.279 11.071 1.00 93.50 240 GLU A CA 1
ATOM 1855 C C . GLU A 1 240 ? -13.061 -7.229 12.601 1.00 93.50 240 GLU A C 1
ATOM 1857 O O . GLU A 1 240 ? -13.016 -8.268 13.257 1.00 93.50 240 GLU A O 1
ATOM 1862 N N . MET A 1 241 ? -13.267 -6.047 13.182 1.00 91.38 241 MET A N 1
ATOM 1863 C CA . MET A 1 241 ? -13.495 -5.906 14.618 1.00 91.38 241 MET A CA 1
ATOM 1864 C C . MET A 1 241 ? -14.728 -6.677 15.092 1.00 91.38 241 MET A C 1
ATOM 1866 O O . MET A 1 241 ? -14.673 -7.267 16.169 1.00 91.38 241 MET A O 1
ATOM 1870 N N . GLU A 1 242 ? -15.827 -6.696 14.326 1.00 90.81 242 GLU A N 1
ATOM 1871 C CA . GLU A 1 242 ? -17.004 -7.506 14.669 1.00 90.81 242 GLU A CA 1
ATOM 1872 C C . GLU A 1 242 ? -16.657 -8.998 14.689 1.00 90.81 242 GLU A C 1
ATOM 1874 O O . GLU A 1 242 ? -17.046 -9.692 15.625 1.00 90.81 242 GLU A O 1
ATOM 1879 N N . LYS A 1 243 ? -15.880 -9.496 13.719 1.00 87.50 243 LYS A N 1
ATOM 1880 C CA . LYS A 1 243 ? -15.454 -10.905 13.695 1.00 87.50 243 LYS A CA 1
ATOM 1881 C C . LYS A 1 243 ? -14.550 -11.250 14.874 1.00 87.50 243 LYS A C 1
ATOM 1883 O O . LYS A 1 243 ? -14.795 -12.240 15.554 1.00 87.50 243 LYS A O 1
ATOM 1888 N N . VAL A 1 244 ? -13.525 -10.436 15.128 1.00 81.44 244 VAL A N 1
ATOM 1889 C CA . VAL A 1 244 ? -12.529 -10.698 16.178 1.00 81.44 244 VAL A CA 1
ATOM 1890 C C . VAL A 1 244 ? -13.144 -10.537 17.573 1.00 81.44 244 VAL A C 1
ATOM 1892 O O . VAL A 1 244 ? -12.880 -11.346 18.459 1.00 81.44 244 VAL A O 1
ATOM 1895 N N . ARG A 1 245 ? -14.015 -9.539 17.785 1.00 68.12 245 ARG A N 1
ATOM 1896 C CA . ARG A 1 245 ? -14.678 -9.310 19.084 1.00 68.12 245 ARG A CA 1
ATOM 1897 C C . ARG A 1 245 ? -15.957 -10.122 19.281 1.00 68.12 245 ARG A C 1
ATOM 1899 O O . ARG A 1 245 ? -16.324 -10.377 20.424 1.00 68.12 245 ARG A O 1
ATOM 1906 N N . GLY A 1 246 ? -16.608 -10.578 18.213 1.00 52.84 246 GLY A N 1
ATOM 1907 C CA . GLY A 1 246 ? -17.779 -11.460 18.276 1.00 52.84 246 GLY A CA 1
ATOM 1908 C C . GLY A 1 246 ? -17.486 -12.820 18.918 1.00 52.84 246 GLY A C 1
ATOM 1909 O O . GLY A 1 246 ? -18.400 -13.460 19.426 1.00 52.84 246 GLY A O 1
ATOM 1910 N N . VAL A 1 247 ? -16.213 -13.222 18.986 1.00 43.56 247 VAL A N 1
ATOM 1911 C CA . VAL A 1 247 ? -15.747 -14.432 19.688 1.00 43.56 247 VAL A CA 1
ATOM 1912 C C . VAL A 1 247 ? -15.720 -14.259 21.220 1.00 43.56 247 VAL A C 1
ATOM 1914 O O . VAL A 1 247 ? -15.653 -15.246 21.942 1.00 43.56 247 VAL A O 1
ATOM 1917 N N . PHE A 1 248 ? -15.832 -13.033 21.748 1.00 37.94 248 PHE A N 1
ATOM 1918 C CA . PHE A 1 248 ? -15.749 -12.753 23.194 1.00 37.94 248 PHE A CA 1
ATOM 1919 C C . PHE A 1 248 ? -17.103 -12.520 23.884 1.00 37.94 248 PHE A C 1
ATOM 1921 O O . PHE A 1 248 ? -17.137 -12.288 25.092 1.00 37.94 248 PHE A O 1
ATOM 1928 N N . ILE A 1 249 ? -18.213 -12.559 23.139 1.00 33.75 249 ILE A N 1
ATOM 1929 C CA . ILE A 1 249 ? -19.578 -12.354 23.669 1.00 33.75 249 ILE A CA 1
ATOM 1930 C C . ILE A 1 249 ? -20.512 -13.533 23.322 1.00 33.75 249 ILE A C 1
ATOM 1932 O O . ILE A 1 249 ? -21.732 -13.412 23.435 1.00 33.75 249 ILE A O 1
ATOM 1936 N N . GLY A 1 250 ? -19.943 -14.659 22.877 1.00 30.16 250 GLY A N 1
AT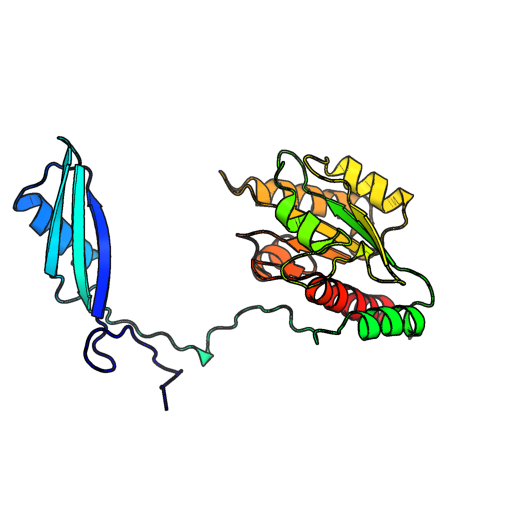OM 1937 C CA . GLY A 1 250 ? -20.642 -15.928 22.653 1.00 30.16 250 GLY A CA 1
ATOM 1938 C C . GLY A 1 250 ? -20.441 -16.896 23.806 1.00 30.16 250 GLY A C 1
ATOM 1939 O O . GLY A 1 250 ? -19.291 -16.983 24.289 1.00 30.16 250 GLY A O 1
#

Sequence (250 aa):
MPNHAAVKPYGDTMDDGMIQISFTLPVPLSNASKEGARQLMLKLGLEEPAVVHAEDLGEIFSYYVVYAKCKETVDLNQIVVPEVKVKVLDKHEVDQFIADKFKRKLNIVGACIESDAHTVGIDAIMNMKGFNGHKGLESFHEINAYNLGAQVTCEEVIRKAYELNADAILISQVVTQKNIHITNLTKLADMLEAEGLREKIILVVGGPRINHELAKELGYDAGFGPNTYAEHVASYIVQEMEKVRGVFIG

Radius of gyration: 24.14 Å; chains: 1; bounding box: 53×36×63 Å

Foldseek 3Di:
DDQLQWAADDDPDPRQQKDKDKDKDQAFDDPVVLVVVQVVCVVVVWAPKDFPDKDGPDHGMIMTIIITGDPGTDNNVPDDQPDLPFDQDALVRLLVLCCVQVVAAAEEEEEAEAPWQDCPVVCLAAPQCHPPNFGHQVVRPRYDYHYPHYNHYLVRQVVVCVVRVHQEYEYEDEDCPVHVVLVRLLVSLVVCVVVVNLLRHQYEYEYQPWAQVSCVVSSHPGYYHPPDGNSNVSRSSSVVCCVSCVVVPD

InterPro domains:
  IPR006158 Cobalamin (vitamin B12)-binding domain [PF02310] (107-230)
  IPR006158 Cobalamin (vitamin B12)-binding domain [PS51332] (105-248)
  IPR028991 D-lysine 5,6-aminomutase beta subunit KamE, N-terminal [PF16554] (7-83)
  IPR036724 Cobalamin-binding domain superfamily [SSF52242] (94-242)
  IPR036843 D-lysine 5,6-aminomutase beta subunit KamE, N-terminal domain superfamily [G3DSA:3.30.30.60] (18-69)
  IPR036843 D-lysine 5,6-aminomutase beta subunit KamE, N-terminal domain superfamily [SSF117778] (18-68)

pLDDT: mean 91.53, std 10.97, range [30.16, 98.62]

Secondary structure (DSSP, 8-state):
---TTSB---SSSTT--EEEEEEEESS-SSHHHHHHHHHHHHHTT-EEEEEEEEEEEETTEEEEEEEEE----B-TTT--------PPPPHHHHHHHHHHHTSSPEEEEEEEBTT----HHHHHHHSTT-BTTBPPGGG-TTEEEEE--SSB-HHHHHHHHHHTT-SEEEEE----GGGHHHHHHHHHHHHHHHTT-GGGSEEEEE-TT--HHHHHHTT-SEEE-TT--HHHHHHHHHHHHHHHHHTT--

Organism: Formimonas warabiya (NCBI:txid1761012)